Protein AF-A0A5J4KZ68-F1 (afdb_monomer_lite)

Organism: NCBI:txid2607529

Foldseek 3Di:
DDPLLVCVLVVPDPPDDDDDDDDPQCVQAPDKDKDFPDKDDDDPVPDDPDDDFKIKTKMKIWDHAPDFQVVVVVVVVVVCCVPPPPPWDKDKDDWDDDHWDAFDCPDPVNVVVQVVCCVVQVDGADEGEHSAADPVVVVCCVVPVPDHDADFDFDFDRPDDDPDDPDDDDDDDDDDDDDDPDGDGHHYRYGHIDITIMMMMTGDDDDD

Secondary structure (DSSP, 8-state):
--HHHHHHHTTPPTTPPPPSSS-HHIIIIIS-EEEEEEEE---STT--SS--SEEEEEEEEEE-TTS-HHHHHHHHHHHHHHH-GGGPEEEEEEEE----B---SSSHHHHHHHHHHHHHHSSPPP----SS--HHHHHHHHH-TTPPP-----PPPPPP--PPPS--PPPPP-PPPPPPS-PPP------B-EEEEEEEEEE-----

Structure (mmCIF, N/CA/C/O backbone):
data_AF-A0A5J4KZ68-F1
#
_entry.id   AF-A0A5J4KZ68-F1
#
loop_
_atom_site.group_PDB
_atom_site.id
_atom_site.type_symbol
_atom_site.label_atom_id
_atom_site.label_alt_id
_atom_site.label_comp_id
_atom_site.label_asym_id
_atom_site.label_entity_id
_atom_site.label_seq_id
_atom_site.pdbx_PDB_ins_code
_atom_site.Cartn_x
_atom_site.Cartn_y
_atom_site.Cartn_z
_atom_site.occupancy
_atom_site.B_iso_or_equiv
_atom_site.auth_seq_id
_atom_site.auth_comp_id
_atom_site.auth_asym_id
_atom_site.auth_atom_id
_atom_site.pdbx_PDB_model_num
ATOM 1 N N . MET A 1 1 ? 18.186 -5.048 0.041 1.00 72.19 1 MET A N 1
ATOM 2 C CA . MET A 1 1 ? 18.433 -4.085 1.136 1.00 72.19 1 MET A CA 1
ATOM 3 C C . MET A 1 1 ? 18.534 -4.876 2.428 1.00 72.19 1 MET A C 1
ATOM 5 O O . MET A 1 1 ? 17.576 -5.589 2.709 1.00 72.19 1 MET A O 1
ATOM 9 N N . PRO A 1 2 ? 19.667 -4.815 3.143 1.00 86.25 2 PRO A N 1
ATOM 10 C CA . PRO A 1 2 ? 19.806 -5.429 4.463 1.00 86.25 2 PRO A CA 1
ATOM 11 C C . PRO A 1 2 ? 18.837 -4.825 5.491 1.00 86.25 2 PRO A C 1
ATOM 13 O O . PRO A 1 2 ? 18.427 -3.667 5.347 1.00 86.25 2 PRO A O 1
ATOM 16 N N . GLU A 1 3 ? 18.451 -5.597 6.506 1.00 86.94 3 GLU A N 1
ATOM 17 C CA . GLU A 1 3 ? 17.453 -5.170 7.495 1.00 86.94 3 GLU A CA 1
ATOM 18 C C . GLU A 1 3 ? 17.962 -4.015 8.363 1.00 86.94 3 GLU A C 1
ATOM 20 O O . GLU A 1 3 ? 17.217 -3.078 8.637 1.00 86.94 3 GLU A O 1
ATOM 25 N N . GLU A 1 4 ? 19.234 -4.026 8.749 1.00 88.00 4 GLU A N 1
ATOM 26 C CA . GLU A 1 4 ? 19.852 -2.989 9.573 1.00 88.00 4 GLU A CA 1
ATOM 27 C C . GLU A 1 4 ? 19.821 -1.618 8.888 1.00 88.00 4 GLU A C 1
ATOM 29 O O . GLU A 1 4 ? 19.488 -0.606 9.509 1.00 88.00 4 GLU A O 1
ATOM 34 N N . VAL A 1 5 ? 20.062 -1.597 7.574 1.00 86.31 5 VAL A N 1
ATOM 35 C CA . VAL A 1 5 ? 19.965 -0.383 6.757 1.00 86.31 5 VAL A CA 1
ATOM 36 C C . VAL A 1 5 ? 18.517 0.086 6.685 1.00 86.31 5 VAL A C 1
ATOM 38 O O . VAL A 1 5 ? 18.248 1.279 6.820 1.00 86.31 5 VAL A O 1
ATOM 41 N N . PHE A 1 6 ? 17.571 -0.839 6.503 1.00 88.75 6 PHE A N 1
ATOM 42 C CA . PHE A 1 6 ? 16.152 -0.501 6.475 1.00 88.75 6 PHE A CA 1
ATOM 43 C C . PHE A 1 6 ? 15.679 0.087 7.806 1.00 88.75 6 PHE A C 1
ATOM 45 O O . PHE A 1 6 ? 15.053 1.142 7.807 1.00 88.75 6 PHE A O 1
ATOM 52 N N . ARG A 1 7 ? 16.022 -0.550 8.930 1.00 91.06 7 ARG A N 1
ATOM 53 C CA . ARG A 1 7 ? 15.682 -0.083 10.280 1.00 91.06 7 ARG A CA 1
ATOM 54 C C . ARG A 1 7 ? 16.187 1.332 10.526 1.00 91.06 7 ARG A C 1
ATOM 56 O O . ARG A 1 7 ? 15.439 2.157 11.039 1.00 91.06 7 ARG A O 1
ATOM 63 N N . TYR A 1 8 ? 17.418 1.621 10.113 1.00 88.81 8 TYR A N 1
ATOM 64 C CA . TYR A 1 8 ? 17.992 2.958 10.219 1.00 88.81 8 TYR A CA 1
ATOM 65 C C . TYR A 1 8 ? 17.238 3.990 9.370 1.00 88.81 8 TYR A C 1
ATOM 67 O O . TYR A 1 8 ? 16.832 5.028 9.885 1.00 88.81 8 TYR A O 1
ATOM 75 N N . VAL A 1 9 ? 17.006 3.695 8.088 1.00 84.81 9 VAL A N 1
ATOM 76 C CA . VAL A 1 9 ? 16.340 4.625 7.158 1.00 84.81 9 VAL A CA 1
ATOM 77 C C . VAL A 1 9 ? 14.871 4.852 7.527 1.00 84.81 9 VAL A C 1
ATOM 79 O O . VAL A 1 9 ? 14.373 5.965 7.387 1.00 84.81 9 VAL A O 1
ATOM 82 N N . ALA A 1 10 ? 14.181 3.820 8.012 1.00 87.19 10 ALA A N 1
ATOM 83 C CA . ALA A 1 10 ? 12.782 3.892 8.422 1.00 87.19 10 ALA A CA 1
ATOM 84 C C . ALA A 1 10 ? 12.592 4.425 9.856 1.00 87.19 10 ALA A C 1
ATOM 86 O O . ALA A 1 10 ? 11.455 4.598 10.287 1.00 87.19 10 ALA A O 1
ATOM 87 N N . GLY A 1 11 ? 13.676 4.676 10.600 1.00 91.25 11 GLY A N 1
ATOM 88 C CA . GLY A 1 11 ? 13.608 5.168 11.978 1.00 91.25 11 GLY A CA 1
ATOM 89 C C . GLY A 1 11 ? 13.001 4.164 12.964 1.00 91.25 11 GLY A C 1
ATOM 90 O O . GLY A 1 11 ? 12.327 4.559 13.912 1.00 91.25 11 GLY A O 1
ATOM 91 N N . VAL A 1 12 ? 13.216 2.864 12.744 1.00 92.06 12 VAL A N 1
ATOM 92 C CA . VAL A 1 12 ? 12.690 1.804 13.615 1.00 92.06 12 VAL A CA 1
ATOM 93 C C . VAL A 1 12 ? 13.418 1.841 14.954 1.00 92.06 12 VAL A C 1
ATOM 95 O O . VAL A 1 12 ? 14.649 1.791 15.006 1.00 92.06 12 VAL A O 1
ATOM 98 N N . LEU A 1 13 ? 12.653 1.911 16.041 1.00 92.38 13 LEU A N 1
ATOM 99 C CA . LEU A 1 13 ? 13.208 2.004 17.387 1.00 92.38 13 LEU A CA 1
ATOM 100 C C . LEU A 1 13 ? 13.953 0.715 17.794 1.00 92.38 13 LEU A C 1
ATOM 102 O O . LEU A 1 13 ? 13.574 -0.385 17.370 1.00 92.38 13 LEU A O 1
ATOM 106 N N . PRO A 1 14 ? 14.994 0.817 18.642 1.00 90.19 14 PRO A N 1
ATOM 107 C CA . PRO A 1 14 ? 15.654 -0.352 19.217 1.00 90.19 14 PRO A CA 1
ATOM 108 C C . PRO A 1 14 ? 14.659 -1.247 19.966 1.00 90.19 14 PRO A C 1
ATOM 110 O O . PRO A 1 14 ? 13.841 -0.753 20.737 1.00 90.19 14 PRO A O 1
ATOM 113 N N . GLY A 1 15 ? 14.735 -2.561 19.742 1.00 91.25 15 GLY A N 1
ATOM 114 C CA . GLY A 1 15 ? 13.851 -3.543 20.382 1.00 91.25 15 GLY A CA 1
ATOM 115 C C . GLY A 1 15 ? 12.447 -3.657 19.778 1.00 91.25 15 GLY A C 1
ATOM 116 O O . GLY A 1 15 ? 11.680 -4.497 20.229 1.00 91.25 15 GLY A O 1
ATOM 117 N N . VAL A 1 16 ? 12.105 -2.856 18.760 1.00 93.88 16 VAL A N 1
ATOM 118 C CA . VAL A 1 16 ? 10.839 -3.002 18.025 1.00 93.88 16 VAL A CA 1
ATOM 119 C C . VAL A 1 16 ? 11.017 -3.983 16.876 1.00 93.88 16 VAL A C 1
ATOM 121 O O . VAL A 1 16 ? 11.927 -3.823 16.054 1.00 93.88 16 VAL A O 1
ATOM 124 N N . ASP A 1 17 ? 10.137 -4.976 16.803 1.00 92.00 17 ASP A N 1
ATOM 125 C CA . ASP A 1 17 ? 10.113 -5.971 15.736 1.00 92.00 17 ASP A CA 1
ATOM 126 C C . ASP A 1 17 ? 9.480 -5.432 14.452 1.00 92.00 17 ASP A C 1
ATOM 128 O O . ASP A 1 17 ? 8.581 -4.588 14.463 1.00 92.00 17 ASP A O 1
ATOM 132 N N . LEU A 1 18 ? 9.956 -5.938 13.313 1.00 90.88 18 LEU A N 1
ATOM 133 C CA . LEU A 1 18 ? 9.355 -5.640 12.019 1.00 90.88 18 LEU A CA 1
ATOM 134 C C . LEU A 1 18 ? 8.177 -6.572 11.759 1.00 90.88 18 LEU A C 1
ATOM 136 O O . LEU A 1 18 ? 8.301 -7.791 11.857 1.00 90.88 18 LEU A O 1
ATOM 140 N N . VAL A 1 19 ? 7.063 -5.998 11.319 1.00 88.94 19 VAL A N 1
ATOM 141 C CA . VAL A 1 19 ? 5.874 -6.760 10.928 1.00 88.94 19 VAL A CA 1
ATOM 142 C C . VAL A 1 19 ? 6.093 -7.445 9.569 1.00 88.94 19 VAL A C 1
ATOM 144 O O . VAL A 1 19 ? 6.830 -6.957 8.704 1.00 88.94 19 VAL A O 1
ATOM 147 N N . GLY A 1 20 ? 5.440 -8.592 9.376 1.00 86.50 20 GLY A N 1
ATOM 148 C CA . GLY A 1 20 ? 5.410 -9.337 8.117 1.00 86.50 20 GLY A CA 1
ATOM 149 C C . GLY A 1 20 ? 6.462 -10.441 8.010 1.00 86.50 20 GLY A C 1
ATOM 150 O O . GLY A 1 20 ? 7.305 -10.630 8.882 1.00 86.50 20 GLY A O 1
ATOM 151 N N . THR A 1 21 ? 6.405 -11.183 6.908 1.00 87.06 21 THR A N 1
ATOM 152 C CA . THR A 1 21 ? 7.250 -12.355 6.642 1.00 87.06 21 THR A CA 1
ATOM 153 C C . THR A 1 21 ? 8.027 -12.197 5.334 1.00 87.06 21 THR A C 1
ATOM 155 O O . THR A 1 21 ? 7.719 -11.343 4.499 1.00 87.06 21 THR A O 1
ATOM 158 N N . GLY A 1 22 ? 9.083 -12.996 5.162 1.00 88.06 22 GLY A N 1
ATOM 159 C CA . GLY A 1 22 ? 9.956 -12.938 3.987 1.00 88.06 22 GLY A CA 1
ATOM 160 C C . GLY A 1 22 ? 10.956 -11.778 4.018 1.00 88.06 22 GLY A C 1
ATOM 161 O O . GLY A 1 22 ? 11.165 -11.137 5.055 1.00 88.06 22 GLY A O 1
ATOM 162 N N . SER A 1 23 ? 11.591 -11.520 2.873 1.00 89.25 23 SER A N 1
ATOM 163 C CA . SER A 1 23 ? 12.607 -10.470 2.731 1.00 89.25 23 SER A CA 1
ATOM 164 C C . SER A 1 23 ? 12.000 -9.066 2.823 1.00 89.25 23 SER A C 1
AT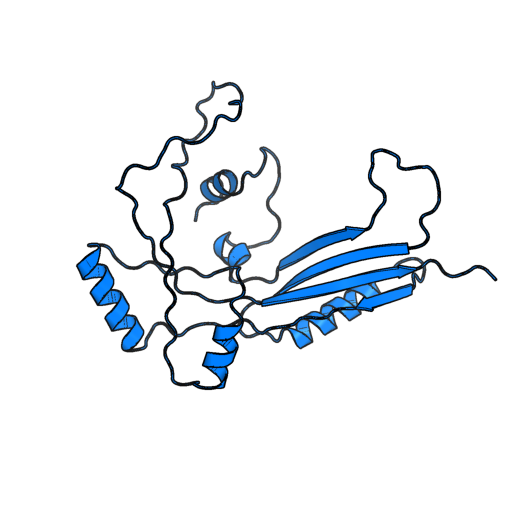OM 166 O O . SER A 1 23 ? 10.836 -8.855 2.482 1.00 89.25 23 SER A O 1
ATOM 168 N N . ILE A 1 24 ? 12.801 -8.072 3.223 1.00 88.31 24 ILE A N 1
ATOM 169 C CA . ILE A 1 24 ? 12.354 -6.670 3.290 1.00 88.31 24 ILE A CA 1
ATOM 170 C C . ILE A 1 24 ? 11.826 -6.181 1.934 1.00 88.31 24 ILE A C 1
ATOM 172 O O . ILE A 1 24 ? 10.787 -5.532 1.879 1.00 88.31 24 ILE A O 1
ATOM 176 N N . ALA A 1 25 ? 12.483 -6.549 0.830 1.00 83.19 25 ALA A N 1
ATOM 177 C CA . ALA A 1 25 ? 12.004 -6.227 -0.514 1.00 83.19 25 ALA A CA 1
ATOM 178 C C . ALA A 1 25 ? 10.608 -6.817 -0.787 1.00 83.19 25 ALA A C 1
ATOM 180 O O . ALA A 1 25 ? 9.733 -6.110 -1.281 1.00 83.19 25 ALA A O 1
ATOM 181 N N . SER A 1 26 ? 10.370 -8.074 -0.392 1.00 83.94 26 SER A N 1
ATOM 182 C CA . SER A 1 26 ? 9.060 -8.717 -0.547 1.00 83.94 26 SER A CA 1
ATOM 183 C C . SER A 1 26 ? 7.979 -7.996 0.256 1.00 83.94 26 SER A C 1
ATOM 185 O O . SER A 1 26 ? 6.894 -7.741 -0.259 1.00 83.94 26 SER A O 1
ATOM 187 N N . ARG A 1 27 ? 8.274 -7.612 1.503 1.00 86.44 27 ARG A N 1
ATOM 188 C CA . ARG A 1 27 ? 7.322 -6.890 2.364 1.00 86.44 27 ARG A CA 1
ATOM 189 C C . ARG A 1 27 ? 6.978 -5.508 1.811 1.00 86.44 27 ARG A C 1
ATOM 191 O O . ARG A 1 27 ? 5.828 -5.091 1.884 1.00 86.44 27 ARG A O 1
ATOM 198 N N . LEU A 1 28 ? 7.962 -4.814 1.241 1.00 83.31 28 LEU A N 1
ATOM 199 C CA . LEU A 1 28 ? 7.770 -3.475 0.691 1.00 83.31 28 LEU A CA 1
ATOM 200 C C . LEU A 1 28 ? 7.039 -3.495 -0.662 1.00 83.31 28 LEU A C 1
ATOM 202 O O . LEU A 1 28 ? 6.174 -2.645 -0.889 1.00 83.31 28 LEU A O 1
ATOM 206 N N . TRP A 1 29 ? 7.361 -4.446 -1.550 1.00 79.31 29 TRP A N 1
ATOM 207 C CA . TRP A 1 29 ? 6.969 -4.371 -2.967 1.00 79.31 29 TRP A CA 1
ATOM 208 C C . TRP A 1 29 ? 6.258 -5.601 -3.539 1.00 79.31 29 TRP A C 1
ATOM 210 O O . TRP A 1 29 ? 5.650 -5.479 -4.603 1.00 79.31 29 TRP A O 1
ATOM 220 N N . SER A 1 30 ? 6.228 -6.750 -2.852 1.00 79.69 30 SER A N 1
ATOM 221 C CA . SER A 1 30 ? 5.662 -7.995 -3.424 1.00 79.69 30 SER A CA 1
ATOM 222 C C . SER A 1 30 ? 4.553 -8.679 -2.605 1.00 79.69 30 SER A C 1
ATOM 224 O O . SER A 1 30 ? 3.778 -9.423 -3.185 1.00 79.69 30 SER A O 1
ATOM 226 N N . ASN A 1 31 ? 4.357 -8.344 -1.323 1.00 87.19 31 ASN A N 1
ATOM 227 C CA . ASN A 1 31 ? 3.299 -8.923 -0.471 1.00 87.19 31 ASN A CA 1
ATOM 228 C C . ASN A 1 31 ? 2.105 -7.985 -0.245 1.00 87.19 31 ASN A C 1
ATOM 230 O O . ASN A 1 31 ? 2.236 -6.775 -0.410 1.00 87.19 31 ASN A O 1
ATOM 234 N N . TYR A 1 32 ? 0.959 -8.515 0.181 1.00 88.56 32 TYR A N 1
ATOM 235 C CA . TYR A 1 32 ? -0.134 -7.693 0.713 1.00 88.56 32 TYR A CA 1
ATOM 236 C C . TYR A 1 32 ? 0.311 -6.926 1.967 1.00 88.56 32 TYR A C 1
ATOM 238 O O . TYR A 1 32 ? 1.097 -7.439 2.765 1.00 88.56 32 TYR A O 1
ATOM 246 N N . ALA A 1 33 ? -0.200 -5.708 2.153 1.00 88.94 33 ALA A N 1
ATOM 247 C CA . ALA A 1 33 ? 0.035 -4.920 3.364 1.00 88.94 33 ALA A CA 1
ATOM 248 C C . ALA A 1 33 ? -1.211 -4.109 3.723 1.00 88.94 33 ALA A C 1
ATOM 250 O O . ALA A 1 33 ? -1.755 -3.420 2.864 1.00 88.94 33 ALA A O 1
ATOM 251 N N . ILE A 1 34 ? -1.644 -4.173 4.979 1.00 90.69 34 ILE A N 1
ATOM 252 C CA . ILE A 1 34 ? -2.832 -3.477 5.479 1.00 90.69 34 ILE A CA 1
ATOM 253 C C . ILE A 1 34 ? -2.438 -2.520 6.600 1.00 90.69 34 ILE A C 1
ATOM 255 O O . ILE A 1 34 ? -1.749 -2.918 7.534 1.00 90.69 34 ILE A O 1
ATOM 259 N N . ASN A 1 35 ? -2.883 -1.269 6.505 1.00 90.75 35 ASN A N 1
ATOM 260 C CA . ASN A 1 35 ? -2.584 -0.216 7.471 1.00 90.75 35 ASN A CA 1
ATOM 261 C C . ASN A 1 35 ? -3.855 0.552 7.836 1.00 90.75 35 ASN A C 1
ATOM 263 O O . ASN A 1 35 ? -4.683 0.824 6.972 1.00 90.75 35 ASN A O 1
ATOM 267 N N . VAL A 1 36 ? -3.963 1.001 9.085 1.00 92.75 36 VAL A N 1
ATOM 268 C CA . VAL A 1 36 ? -4.935 2.031 9.474 1.00 92.75 36 VAL A CA 1
ATOM 269 C C . VAL A 1 36 ? -4.273 3.394 9.274 1.00 92.75 36 VAL A C 1
ATOM 271 O O . VAL A 1 36 ? -3.281 3.706 9.925 1.00 92.75 36 VAL A O 1
ATOM 274 N N . THR A 1 37 ? -4.780 4.186 8.332 1.00 91.00 37 THR A N 1
ATOM 275 C CA . THR A 1 37 ? -4.241 5.511 7.968 1.00 91.00 37 THR A CA 1
ATOM 276 C C . THR A 1 37 ? -4.992 6.667 8.618 1.00 91.00 37 THR A C 1
ATOM 278 O O . THR A 1 37 ? -4.512 7.794 8.597 1.00 91.00 37 THR A O 1
ATOM 281 N N . GLY A 1 38 ? -6.167 6.397 9.180 1.00 91.38 38 GLY A N 1
ATOM 282 C CA . GLY A 1 38 ? -6.944 7.354 9.958 1.00 91.38 38 GLY A CA 1
ATOM 283 C C . GLY A 1 38 ? -7.771 6.617 10.999 1.00 91.38 38 GLY A C 1
ATOM 284 O O . GLY A 1 38 ? -8.212 5.498 10.741 1.00 91.38 38 GLY A O 1
ATOM 285 N N . LEU A 1 39 ? -7.956 7.227 12.164 1.00 92.94 39 LEU A N 1
ATOM 286 C CA . LEU A 1 39 ? -8.770 6.697 13.249 1.00 92.94 39 LEU A CA 1
ATOM 287 C C . LEU A 1 39 ? -9.464 7.870 13.936 1.00 92.94 39 LEU A C 1
ATOM 289 O O . LEU A 1 39 ? -8.799 8.726 14.516 1.00 92.94 39 LEU A O 1
ATOM 293 N N . ASP A 1 40 ? -10.787 7.876 13.891 1.00 90.38 40 ASP A N 1
ATOM 294 C CA . ASP A 1 40 ? -11.607 8.783 14.673 1.00 90.38 40 ASP A CA 1
ATOM 295 C C . ASP A 1 40 ? -11.901 8.118 16.014 1.00 90.38 40 ASP A C 1
ATOM 297 O O . ASP A 1 40 ? -12.774 7.257 16.143 1.00 90.38 40 ASP A O 1
ATOM 301 N N . ALA A 1 41 ? -11.114 8.523 17.005 1.00 86.50 41 ALA A N 1
ATOM 302 C CA . ALA A 1 41 ? -11.275 8.193 18.409 1.00 86.50 41 ALA A CA 1
ATOM 303 C C . ALA A 1 41 ? -10.964 9.445 19.248 1.00 86.50 41 ALA A C 1
ATOM 305 O O . ALA A 1 41 ? -10.207 10.311 18.792 1.00 86.50 41 ALA A O 1
ATOM 306 N N . PRO A 1 42 ? -11.516 9.573 20.468 1.00 87.06 42 PRO A N 1
ATOM 307 C CA . PRO A 1 42 ? -11.186 10.689 21.343 1.00 87.06 42 PRO A CA 1
ATOM 308 C C . PRO A 1 42 ? -9.675 10.810 21.550 1.00 87.06 42 PRO A C 1
ATOM 310 O O . PRO A 1 42 ? -8.990 9.820 21.820 1.00 87.06 42 PRO A O 1
ATOM 313 N N . ALA A 1 43 ? -9.156 12.034 21.464 1.00 90.00 43 ALA A N 1
ATOM 314 C CA . ALA A 1 43 ? -7.775 12.303 21.834 1.00 90.00 43 ALA A CA 1
ATOM 315 C C . ALA A 1 43 ? -7.548 11.941 23.310 1.00 90.00 43 ALA A C 1
ATOM 317 O O . ALA A 1 43 ? -8.411 12.183 24.153 1.00 90.00 43 ALA A O 1
ATOM 318 N N . VAL A 1 44 ? -6.366 11.401 23.629 1.00 91.19 44 VAL A N 1
ATOM 319 C CA . VAL A 1 44 ? -6.005 11.022 25.009 1.00 91.19 44 VAL A CA 1
ATOM 320 C C . VAL A 1 44 ? -6.147 12.217 25.952 1.00 91.19 44 VAL A C 1
ATOM 322 O O . VAL A 1 44 ? -6.758 12.122 27.015 1.00 91.19 44 VAL A O 1
ATOM 325 N N . THR A 1 45 ? -5.628 13.371 25.538 1.00 92.44 45 THR A N 1
ATOM 326 C CA . THR A 1 45 ? -5.827 14.625 26.259 1.00 92.44 45 THR A CA 1
ATOM 327 C C . THR A 1 45 ? -7.286 15.051 26.141 1.00 92.44 45 THR A C 1
ATOM 329 O O . THR A 1 45 ? -7.751 15.391 25.057 1.00 92.44 45 THR A O 1
ATOM 332 N N . GLY A 1 46 ? -7.998 15.066 27.267 1.00 84.38 46 GLY A N 1
ATOM 333 C CA . GLY A 1 46 ? -9.414 15.438 27.312 1.00 84.38 46 GLY A CA 1
ATOM 334 C C . GLY A 1 46 ? -10.383 14.271 27.120 1.00 84.38 46 GLY A C 1
ATOM 335 O O . GLY A 1 46 ? -11.594 14.490 27.185 1.00 84.38 46 GLY A O 1
ATOM 336 N N . ALA A 1 47 ? -9.882 13.041 26.953 1.00 89.88 47 ALA A N 1
ATOM 337 C CA . ALA A 1 47 ? -10.715 11.849 27.029 1.00 89.88 47 ALA A CA 1
ATOM 338 C C . ALA A 1 47 ? -11.448 11.805 28.378 1.00 89.88 47 ALA A C 1
ATOM 340 O O . ALA A 1 47 ? -10.868 12.053 29.438 1.00 89.88 47 ALA A O 1
ATOM 341 N N . ARG A 1 48 ? -12.743 11.493 28.334 1.00 89.88 48 ARG A N 1
ATOM 342 C CA . ARG A 1 48 ? -13.574 11.302 29.526 1.00 89.88 48 ARG A CA 1
ATOM 343 C C . ARG A 1 48 ? -13.970 9.840 29.644 1.00 89.88 48 ARG A C 1
ATOM 345 O O . ARG A 1 48 ? -14.039 9.135 28.643 1.00 89.88 48 ARG A O 1
ATOM 352 N N . ASN A 1 49 ? -14.312 9.418 30.858 1.00 90.50 49 ASN A N 1
ATOM 353 C CA . ASN A 1 49 ? -14.835 8.080 31.141 1.00 90.50 49 ASN A CA 1
ATOM 354 C C . ASN A 1 49 ? -16.310 7.968 30.717 1.00 90.50 49 ASN A C 1
ATOM 356 O O . ASN A 1 49 ? -17.189 7.723 31.540 1.00 90.50 49 ASN A O 1
ATOM 360 N N . ILE A 1 50 ? -16.585 8.227 29.440 1.00 89.19 50 ILE A N 1
ATOM 361 C CA . ILE A 1 50 ? -17.903 8.110 28.820 1.00 89.19 50 ILE A CA 1
ATOM 362 C C . ILE A 1 50 ? -17.849 7.069 27.709 1.00 89.19 50 ILE A C 1
ATOM 364 O O . ILE A 1 50 ? -16.793 6.811 27.131 1.00 89.19 50 ILE A O 1
ATOM 368 N N . LEU A 1 51 ? -19.002 6.482 27.406 1.00 88.44 51 LEU A N 1
ATOM 369 C CA . LEU A 1 51 ? -19.129 5.586 26.269 1.00 88.44 51 LEU A CA 1
ATOM 370 C C . LEU A 1 51 ? -19.100 6.391 24.966 1.00 88.44 51 LEU A C 1
ATOM 372 O O . LEU A 1 51 ? -19.793 7.401 24.856 1.00 88.44 51 LEU A O 1
ATOM 376 N N . ILE A 1 52 ? -18.323 5.915 23.998 1.00 88.50 52 ILE A N 1
ATOM 377 C CA . ILE A 1 52 ? -18.299 6.447 22.635 1.00 88.50 52 ILE A CA 1
ATOM 378 C C . ILE A 1 52 ? -19.327 5.672 21.808 1.00 88.50 52 ILE A C 1
ATOM 380 O O . ILE A 1 52 ? -19.370 4.442 21.867 1.00 88.50 52 ILE A O 1
ATOM 384 N N . ASP A 1 53 ? -20.194 6.392 21.107 1.00 87.75 53 ASP A N 1
ATOM 385 C CA . ASP A 1 53 ? -21.329 5.859 20.350 1.00 87.75 53 ASP A CA 1
ATOM 386 C C . ASP A 1 53 ? -20.941 5.348 18.956 1.00 87.75 53 ASP A C 1
ATOM 388 O O . ASP A 1 53 ? -21.513 4.350 18.504 1.00 87.75 53 ASP A O 1
ATOM 392 N N . ALA A 1 54 ? -19.941 5.976 18.327 1.00 89.25 54 ALA A N 1
ATOM 393 C CA . ALA A 1 54 ? -19.363 5.540 17.061 1.00 89.25 54 ALA A CA 1
ATOM 394 C C . ALA A 1 54 ? -17.843 5.759 16.975 1.00 89.25 54 ALA A C 1
ATOM 396 O O . ALA A 1 54 ? -17.291 6.703 17.541 1.00 89.25 54 ALA A O 1
ATOM 397 N N . ALA A 1 55 ? -17.160 4.890 16.230 1.00 90.94 55 ALA A N 1
ATOM 398 C CA . ALA A 1 55 ? -15.748 5.047 15.886 1.00 90.94 55 ALA A CA 1
ATOM 399 C C . ALA A 1 55 ? -15.546 4.806 14.392 1.00 90.94 55 ALA A C 1
ATOM 401 O O . ALA A 1 55 ? -16.239 3.983 13.790 1.00 90.94 55 ALA A O 1
ATOM 402 N N . ARG A 1 56 ? -14.577 5.509 13.795 1.00 92.75 56 ARG A N 1
ATOM 403 C CA . ARG A 1 56 ? -14.254 5.349 12.372 1.00 92.75 56 ARG A CA 1
ATOM 404 C C . ARG A 1 56 ? -12.789 5.050 12.158 1.00 92.75 56 ARG A C 1
ATOM 406 O O . ARG A 1 56 ? -11.941 5.592 12.854 1.00 92.75 56 ARG A O 1
ATOM 413 N N . ALA A 1 57 ? -12.476 4.237 11.160 1.00 93.12 57 ALA A N 1
ATOM 414 C CA . ALA A 1 57 ? -11.105 4.004 10.731 1.00 93.12 57 ALA A CA 1
ATOM 415 C C . ALA A 1 57 ? -10.998 4.086 9.210 1.00 93.12 57 ALA A C 1
ATOM 417 O O . ALA A 1 57 ? -11.792 3.478 8.499 1.00 93.12 57 ALA A O 1
ATOM 418 N N . ARG A 1 58 ? -9.984 4.790 8.698 1.00 93.06 58 ARG A N 1
ATOM 419 C CA . ARG A 1 58 ? -9.593 4.711 7.288 1.00 93.06 58 ARG A CA 1
ATOM 420 C C . ARG A 1 58 ? -8.547 3.620 7.146 1.00 93.06 58 ARG A C 1
ATOM 422 O O . ARG A 1 58 ? -7.437 3.760 7.658 1.00 93.06 58 ARG A O 1
ATOM 429 N N . ILE A 1 59 ? -8.901 2.546 6.455 1.00 91.69 59 ILE A N 1
ATOM 430 C CA . ILE A 1 59 ? -8.023 1.401 6.216 1.00 91.69 59 ILE A CA 1
ATOM 431 C C . ILE A 1 59 ? -7.453 1.511 4.810 1.00 91.69 59 ILE A C 1
ATOM 433 O O . ILE A 1 59 ? -8.202 1.721 3.867 1.00 91.69 59 ILE A O 1
ATOM 437 N N . SER A 1 60 ? -6.137 1.360 4.690 1.00 90.69 60 SER A N 1
ATOM 438 C CA . SER A 1 60 ? -5.389 1.269 3.443 1.00 90.69 60 SER A CA 1
ATOM 439 C C . SER A 1 60 ? -4.915 -0.168 3.221 1.00 90.69 60 SER A C 1
ATOM 441 O O . SER A 1 60 ? -4.028 -0.622 3.948 1.00 90.69 60 SER A O 1
ATOM 443 N N . LEU A 1 61 ? -5.397 -0.856 2.185 1.00 90.12 61 LEU A N 1
ATOM 444 C CA . LEU A 1 61 ? -4.867 -2.158 1.756 1.00 90.12 61 LEU A CA 1
ATOM 445 C C . LEU A 1 61 ? -4.051 -2.014 0.466 1.00 90.12 61 LEU A C 1
ATOM 447 O O . LEU A 1 61 ? -4.520 -1.469 -0.529 1.00 90.12 61 LEU A O 1
ATOM 451 N N . ARG A 1 62 ? -2.821 -2.531 0.482 1.00 87.12 62 ARG A N 1
ATOM 452 C CA . ARG A 1 62 ? -1.958 -2.664 -0.692 1.00 87.12 62 ARG A CA 1
ATOM 453 C C . ARG A 1 62 ? -2.086 -4.056 -1.280 1.00 87.12 62 ARG A C 1
ATOM 455 O O . ARG A 1 62 ? -1.867 -5.046 -0.578 1.00 87.12 62 ARG A O 1
ATOM 462 N N . VAL A 1 63 ? -2.357 -4.100 -2.578 1.00 87.12 63 VAL A N 1
ATOM 463 C CA . VAL A 1 63 ? -2.525 -5.333 -3.352 1.00 87.12 63 VAL A CA 1
ATOM 464 C C . VAL A 1 63 ? -1.332 -5.502 -4.303 1.00 87.12 63 VAL A C 1
ATOM 466 O O . VAL A 1 63 ? -0.963 -4.541 -4.989 1.00 87.12 63 VAL A O 1
ATOM 469 N N . PRO A 1 64 ? -0.661 -6.670 -4.308 1.00 85.00 64 PRO A N 1
ATOM 470 C CA . PRO A 1 64 ? 0.429 -6.940 -5.237 1.00 85.00 64 PRO A CA 1
ATOM 471 C C . PRO A 1 64 ? -0.070 -7.047 -6.691 1.00 85.00 64 PRO A C 1
ATOM 473 O O . PRO A 1 64 ? -1.224 -7.415 -6.910 1.00 85.00 64 PRO A O 1
ATOM 476 N N . PRO A 1 65 ? 0.785 -6.754 -7.692 1.00 83.75 65 PRO A N 1
ATOM 477 C CA . PRO A 1 65 ? 0.431 -6.930 -9.100 1.00 83.75 65 PRO A CA 1
ATOM 478 C C . PRO A 1 65 ? -0.043 -8.354 -9.416 1.00 83.75 65 PRO A C 1
ATOM 480 O O . PRO A 1 65 ? 0.453 -9.317 -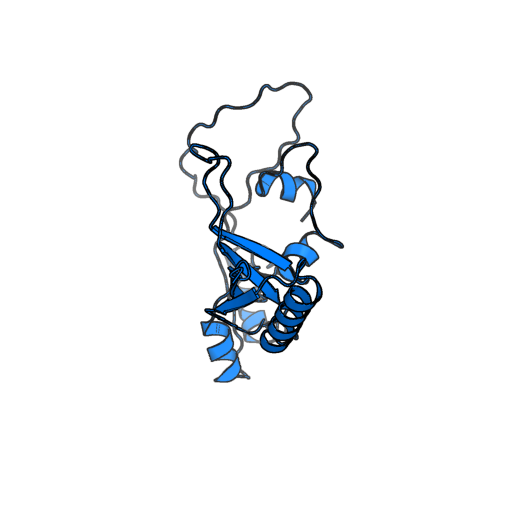8.835 1.00 83.75 65 PRO A O 1
ATOM 483 N N . GLY A 1 66 ? -0.982 -8.476 -10.355 1.00 85.06 66 GLY A N 1
ATOM 484 C CA . GLY A 1 66 ? -1.568 -9.762 -10.755 1.00 85.06 66 GLY A CA 1
ATOM 485 C C . GLY A 1 66 ? -2.743 -10.234 -9.891 1.00 85.06 66 GLY A C 1
ATOM 486 O O . GLY A 1 66 ? -3.343 -11.259 -10.202 1.00 85.06 66 GLY A O 1
ATOM 487 N N . HIS A 1 67 ? -3.108 -9.486 -8.847 1.00 86.56 67 HIS A N 1
ATOM 488 C CA . HIS A 1 67 ? -4.289 -9.746 -8.026 1.00 86.56 67 HIS A CA 1
ATOM 489 C C . HIS A 1 67 ? -5.295 -8.606 -8.150 1.00 86.56 67 HIS A C 1
ATOM 491 O O . HIS A 1 67 ? -4.889 -7.447 -8.124 1.00 86.56 67 HIS A O 1
ATOM 497 N N . SER A 1 68 ? -6.592 -8.932 -8.213 1.00 88.50 68 SER A N 1
ATOM 498 C CA . SER A 1 68 ? -7.634 -7.906 -8.278 1.00 88.50 68 SER A CA 1
ATOM 499 C C . SER A 1 68 ? -7.789 -7.169 -6.949 1.00 88.50 68 SER A C 1
ATOM 501 O O . SER A 1 68 ? -8.007 -7.776 -5.894 1.00 88.50 68 SER A O 1
ATOM 503 N N . ALA A 1 69 ? -7.753 -5.841 -7.010 1.00 88.06 69 ALA A N 1
ATOM 504 C CA . ALA A 1 69 ? -8.044 -4.986 -5.870 1.00 88.06 69 ALA A CA 1
ATOM 505 C C . ALA A 1 69 ? -9.508 -5.058 -5.429 1.00 88.06 69 ALA A C 1
ATOM 507 O O . ALA A 1 69 ? -9.792 -4.969 -4.233 1.00 88.06 69 ALA A O 1
ATOM 508 N N . LYS A 1 70 ? -10.431 -5.285 -6.369 1.00 89.44 70 LYS A N 1
ATOM 509 C CA . LYS A 1 70 ? -11.853 -5.481 -6.066 1.00 89.44 70 LYS A CA 1
ATOM 510 C C . LYS A 1 70 ? -12.086 -6.752 -5.250 1.00 89.44 70 LYS A C 1
ATOM 512 O O . LYS A 1 70 ? -12.809 -6.718 -4.255 1.00 89.44 70 LYS A O 1
ATOM 517 N N . ASP A 1 71 ? -11.443 -7.854 -5.629 1.00 92.31 71 ASP A N 1
ATOM 518 C CA . ASP A 1 71 ? -11.553 -9.112 -4.884 1.00 92.31 71 ASP A CA 1
ATOM 519 C C . ASP A 1 71 ? -10.916 -8.989 -3.498 1.00 92.31 71 ASP A C 1
ATOM 521 O O . ASP A 1 71 ? -11.482 -9.445 -2.504 1.00 92.31 71 ASP A O 1
ATOM 525 N N . ALA A 1 72 ? -9.769 -8.309 -3.408 1.00 92.38 72 ALA A N 1
ATOM 526 C CA . ALA A 1 72 ? -9.105 -8.045 -2.136 1.00 92.38 72 ALA A CA 1
ATOM 527 C C . ALA A 1 72 ? -9.978 -7.207 -1.182 1.00 92.38 72 ALA A C 1
ATOM 529 O O . ALA A 1 72 ? -10.063 -7.527 0.004 1.00 92.38 72 ALA A O 1
ATOM 530 N N . LEU A 1 73 ? -10.666 -6.179 -1.695 1.00 91.88 73 LEU A N 1
ATOM 531 C CA . LEU A 1 73 ? -11.653 -5.403 -0.940 1.00 91.88 73 LEU A CA 1
ATOM 532 C C . LEU A 1 73 ? -12.796 -6.288 -0.441 1.00 91.88 73 LEU A C 1
ATOM 534 O O . LEU A 1 73 ? -13.116 -6.250 0.742 1.00 91.88 73 LEU A O 1
ATOM 538 N N . ALA A 1 74 ? -13.382 -7.114 -1.310 1.00 93.00 74 ALA A N 1
ATOM 539 C CA . ALA A 1 74 ? -14.485 -7.991 -0.927 1.00 93.00 74 ALA A CA 1
ATOM 540 C C . ALA A 1 74 ? -14.079 -8.993 0.169 1.00 93.00 74 ALA A C 1
ATOM 542 O O . ALA A 1 74 ? -14.846 -9.248 1.100 1.00 93.00 74 ALA A O 1
ATOM 543 N N . ILE A 1 75 ? -12.860 -9.540 0.085 1.00 95.50 75 ILE A N 1
ATOM 544 C CA . ILE A 1 75 ? -12.288 -10.413 1.118 1.00 95.50 75 ILE A CA 1
ATOM 545 C C . ILE A 1 75 ? -12.110 -9.648 2.432 1.00 95.50 75 ILE A C 1
ATOM 547 O O . ILE A 1 75 ? -12.490 -10.161 3.484 1.00 95.50 75 ILE A O 1
ATOM 551 N N . LEU A 1 76 ? -11.568 -8.427 2.381 1.00 93.94 76 LEU A N 1
ATOM 552 C CA . LEU A 1 76 ? -11.369 -7.593 3.563 1.00 93.94 76 LEU A CA 1
ATOM 553 C C . LEU A 1 76 ? -12.698 -7.246 4.243 1.00 93.94 76 LEU A C 1
ATOM 555 O O . LEU A 1 76 ? -12.826 -7.437 5.449 1.00 93.94 76 LEU A O 1
ATOM 559 N N . THR A 1 77 ? -13.690 -6.783 3.482 1.00 92.81 77 THR A N 1
ATOM 560 C CA . THR A 1 77 ? -15.025 -6.445 3.993 1.00 92.81 77 THR A CA 1
ATOM 561 C C . THR A 1 77 ? -15.661 -7.642 4.689 1.00 92.81 77 THR A C 1
ATOM 563 O O . THR A 1 77 ? -16.017 -7.546 5.862 1.00 92.81 77 THR A O 1
ATOM 566 N N . ARG A 1 78 ? -15.691 -8.806 4.025 1.00 95.06 78 ARG A N 1
ATOM 567 C CA . ARG A 1 78 ? -16.235 -10.037 4.614 1.00 95.06 78 ARG A CA 1
ATOM 568 C C . ARG A 1 78 ? -15.489 -10.445 5.880 1.00 95.06 78 ARG A C 1
ATOM 570 O O . ARG A 1 78 ? -16.101 -10.910 6.837 1.00 95.06 78 ARG A O 1
ATOM 577 N N . HIS A 1 79 ? -14.164 -10.304 5.885 1.00 95.25 79 HIS A N 1
ATOM 578 C CA . HIS A 1 79 ? -13.367 -10.618 7.062 1.00 95.25 79 HIS A CA 1
ATOM 579 C C . HIS A 1 79 ? -13.752 -9.718 8.240 1.00 95.25 79 HIS A C 1
ATOM 581 O O . HIS A 1 79 ? -14.035 -10.243 9.315 1.00 95.25 79 HIS A O 1
ATOM 587 N N . LEU A 1 80 ? -13.832 -8.401 8.025 1.00 93.75 80 LEU A N 1
ATOM 588 C CA . LEU A 1 80 ? -14.212 -7.429 9.053 1.00 93.75 80 LEU A CA 1
ATOM 589 C C . LEU A 1 80 ? -15.617 -7.693 9.604 1.00 93.75 80 LEU A C 1
ATOM 591 O O . LEU A 1 80 ? -15.800 -7.676 10.817 1.00 93.75 80 LEU A O 1
ATOM 595 N N . GLU A 1 81 ? -16.575 -8.022 8.739 1.00 93.50 81 GLU A N 1
ATOM 596 C CA . GLU A 1 81 ? -17.924 -8.436 9.144 1.00 93.50 81 GLU A CA 1
ATOM 597 C C . GLU A 1 81 ? -17.913 -9.721 9.979 1.00 93.50 81 GLU A C 1
ATOM 599 O O . GLU A 1 81 ? -18.602 -9.807 10.991 1.00 93.50 81 GLU A O 1
ATOM 604 N N . SER A 1 82 ? -17.099 -10.711 9.598 1.00 94.75 82 SER A N 1
ATOM 605 C CA . SER A 1 82 ? -17.044 -12.007 10.287 1.00 94.75 82 SER A CA 1
ATOM 606 C C . SER A 1 82 ? -16.419 -11.949 11.682 1.00 94.75 82 SER A C 1
ATOM 608 O O . SER A 1 82 ? -16.724 -12.791 12.525 1.00 94.75 82 SER A O 1
ATOM 610 N N . VAL A 1 83 ? -15.532 -10.980 11.924 1.00 94.88 83 VAL A N 1
ATOM 611 C CA . VAL A 1 83 ? -14.799 -10.843 13.195 1.00 94.88 83 VAL A CA 1
ATOM 612 C C . VAL A 1 83 ? -15.378 -9.746 14.086 1.00 94.88 83 VAL A C 1
ATOM 614 O O . VAL A 1 83 ? -14.873 -9.533 15.187 1.00 94.88 83 VAL A O 1
ATOM 617 N N . ALA A 1 84 ? -16.418 -9.046 13.621 1.00 92.06 84 ALA A N 1
ATOM 618 C CA . ALA A 1 84 ? -17.073 -7.968 14.344 1.00 92.06 84 ALA A CA 1
ATOM 619 C C . ALA A 1 84 ? -17.674 -8.489 15.665 1.00 92.06 84 ALA A C 1
ATOM 621 O O . ALA A 1 84 ? -18.610 -9.296 15.647 1.00 92.06 84 ALA A O 1
ATOM 622 N N . PRO A 1 85 ? -17.166 -8.055 16.832 1.00 89.81 85 PRO A N 1
ATOM 623 C CA . PRO A 1 85 ? -17.680 -8.528 18.109 1.00 89.81 85 PRO A CA 1
ATOM 624 C C . PRO A 1 85 ? -19.029 -7.872 18.438 1.00 89.81 85 PRO A C 1
ATOM 626 O O . PRO A 1 85 ? -19.383 -6.830 17.892 1.00 89.81 85 PRO A O 1
ATOM 629 N N . TRP A 1 86 ? -19.780 -8.463 19.373 1.00 89.56 86 TRP A N 1
ATOM 630 C CA . TRP A 1 86 ? -20.978 -7.867 19.999 1.00 89.56 86 TRP A CA 1
ATOM 631 C C . TRP A 1 86 ? -22.075 -7.377 19.040 1.00 89.56 86 TRP A C 1
ATOM 633 O O . TRP A 1 86 ? -22.878 -6.527 19.420 1.00 89.56 86 TRP A O 1
ATOM 643 N N . HIS A 1 87 ? -22.114 -7.902 17.812 1.00 87.38 87 HIS A N 1
ATOM 644 C CA . HIS A 1 87 ? -23.039 -7.461 16.764 1.00 87.38 87 HIS A CA 1
ATOM 645 C C . HIS A 1 87 ? -22.958 -5.952 16.476 1.00 87.38 87 HIS A C 1
ATOM 647 O O . HIS A 1 87 ? -23.977 -5.322 16.184 1.00 87.38 87 HIS A O 1
ATOM 653 N N . VAL A 1 88 ? -21.761 -5.357 16.577 1.00 91.12 88 VAL A N 1
ATOM 654 C CA . VAL A 1 88 ? -21.562 -3.962 16.163 1.00 91.12 88 VAL A CA 1
ATOM 655 C C . VAL A 1 88 ? -21.995 -3.783 14.712 1.00 91.12 88 VAL A C 1
ATOM 657 O O . VAL A 1 88 ? -21.728 -4.630 13.858 1.00 91.12 88 VAL A O 1
ATOM 660 N N . GLN A 1 89 ? -22.676 -2.676 14.430 1.00 91.00 89 GLN A N 1
ATOM 661 C CA . GLN A 1 89 ? -23.104 -2.377 13.069 1.00 91.00 89 GLN A CA 1
ATOM 662 C C . GLN A 1 89 ? -21.930 -1.774 12.315 1.00 91.00 89 GLN A C 1
ATOM 664 O O . GLN A 1 89 ? -21.429 -0.729 12.725 1.00 91.00 89 GLN A O 1
ATOM 669 N N . LEU A 1 90 ? -21.505 -2.430 11.238 1.00 92.81 90 LEU A N 1
ATOM 670 C CA . LEU A 1 90 ? -20.461 -1.934 10.352 1.00 92.81 90 LEU A CA 1
ATOM 671 C C . LEU A 1 90 ? -21.075 -1.239 9.143 1.00 92.81 90 LEU A C 1
ATOM 673 O O . LEU A 1 90 ? -21.979 -1.775 8.503 1.00 92.81 90 LEU A O 1
ATOM 677 N N . SER A 1 91 ? -20.535 -0.077 8.794 1.00 91.44 91 SER A N 1
ATOM 678 C CA . SER A 1 91 ? -20.731 0.535 7.486 1.00 91.44 91 SER A CA 1
ATOM 679 C C . SER A 1 91 ? -19.376 0.764 6.815 1.00 91.44 91 SER A C 1
ATOM 681 O O . SER A 1 91 ? -18.356 0.976 7.477 1.00 91.44 91 SER A O 1
ATOM 683 N N . PHE A 1 92 ? -19.367 0.678 5.486 1.00 91.31 92 PHE A N 1
ATOM 684 C CA . PHE A 1 92 ? -18.182 0.888 4.664 1.00 91.31 92 PHE A CA 1
ATOM 685 C C . PHE A 1 92 ? -18.474 2.000 3.658 1.00 91.31 92 PHE A C 1
ATOM 687 O O . PHE A 1 92 ? -19.432 1.899 2.893 1.00 91.31 92 PHE A O 1
ATOM 694 N N . SER A 1 93 ? -17.653 3.048 3.638 1.00 84.69 93 SER A N 1
ATOM 695 C CA . SER A 1 93 ? -17.799 4.183 2.719 1.00 84.69 93 SER A CA 1
ATOM 696 C C . SER A 1 93 ? -16.477 4.542 2.030 1.00 84.69 93 SER A C 1
ATOM 698 O O . SER A 1 93 ? -15.401 4.124 2.462 1.00 84.69 93 SER A O 1
ATOM 700 N N . GLU A 1 94 ? -16.578 5.281 0.916 1.00 68.44 94 GLU A N 1
ATOM 701 C CA . GLU A 1 94 ? -15.446 5.768 0.106 1.00 68.44 94 GLU A CA 1
ATOM 702 C C . GLU A 1 94 ? -14.441 4.681 -0.306 1.00 68.44 94 GLU A C 1
ATOM 704 O O . GLU A 1 94 ? -13.280 4.707 0.098 1.00 68.44 94 GLU A O 1
ATOM 709 N N . GLN A 1 95 ? -14.882 3.729 -1.128 1.00 74.25 95 GLN A N 1
ATOM 710 C CA . GLN A 1 95 ? -14.017 2.680 -1.669 1.00 74.25 95 GLN A CA 1
ATOM 711 C C . GLN A 1 95 ? -13.342 3.168 -2.956 1.00 74.25 95 GLN A C 1
ATOM 713 O O . GLN A 1 95 ? -13.959 3.170 -4.019 1.00 74.25 95 GLN A O 1
ATOM 718 N N . ASP A 1 96 ? -12.079 3.577 -2.853 1.00 78.81 96 ASP A N 1
ATOM 719 C CA . ASP A 1 96 ? -11.225 3.807 -4.022 1.00 78.81 96 ASP A CA 1
ATOM 720 C C . ASP A 1 96 ? -10.361 2.569 -4.260 1.00 78.81 96 ASP A C 1
ATOM 722 O O . ASP A 1 96 ? -9.775 2.031 -3.320 1.00 78.81 96 ASP A O 1
ATOM 726 N N . THR A 1 97 ? -10.306 2.099 -5.501 1.00 77.69 97 THR A N 1
ATOM 727 C CA . THR A 1 97 ? -9.548 0.912 -5.903 1.00 77.69 97 THR A CA 1
ATOM 728 C C . THR A 1 97 ? -8.682 1.255 -7.096 1.00 77.69 97 THR A C 1
ATOM 730 O O . THR A 1 97 ? -9.143 1.895 -8.039 1.00 77.69 97 THR A O 1
ATOM 733 N N . GLY A 1 98 ? -7.488 0.680 -7.156 1.00 75.62 98 GLY A N 1
ATOM 734 C CA . GLY A 1 98 ? -6.856 0.465 -8.449 1.00 75.62 98 GLY A CA 1
ATOM 735 C C . GLY A 1 98 ? -6.018 -0.801 -8.457 1.00 75.62 98 GLY A C 1
ATOM 736 O O . GLY A 1 98 ? -5.901 -1.476 -7.441 1.00 75.62 98 GLY A O 1
ATOM 737 N N . GLU A 1 99 ? -5.470 -1.147 -9.613 1.00 76.94 99 GLU A N 1
ATOM 738 C CA . GLU A 1 99 ? -4.917 -2.481 -9.864 1.00 76.94 99 GLU A CA 1
ATOM 739 C C . GLU A 1 99 ? -3.399 -2.477 -9.973 1.00 76.94 99 GLU A C 1
ATOM 741 O O . GLU A 1 99 ? -2.857 -1.757 -10.800 1.00 76.94 99 GLU A O 1
ATOM 746 N N . GLY A 1 100 ? -2.685 -3.282 -9.183 1.00 75.19 100 GLY A N 1
ATOM 747 C CA . GLY A 1 100 ? -1.220 -3.324 -9.253 1.00 75.19 100 GLY A CA 1
ATOM 748 C C . GLY A 1 100 ? -0.701 -3.595 -10.672 1.00 75.19 100 GLY A C 1
ATOM 749 O O . GLY A 1 100 ? -1.207 -4.484 -11.353 1.00 75.19 100 GLY A O 1
ATOM 750 N N . HIS A 1 101 ? 0.336 -2.874 -11.105 1.00 79.62 101 HIS A N 1
ATOM 751 C CA . HIS A 1 101 ? 0.928 -3.045 -12.434 1.00 79.62 101 HIS A CA 1
ATOM 752 C C . HIS A 1 101 ? 2.377 -3.522 -12.339 1.00 79.62 101 HIS A C 1
ATOM 754 O O . HIS A 1 101 ? 3.171 -2.956 -11.584 1.00 79.62 101 HIS A O 1
ATOM 760 N N . ALA A 1 102 ? 2.720 -4.549 -13.116 1.00 82.56 102 ALA A N 1
ATOM 761 C CA . ALA A 1 102 ? 4.081 -5.041 -13.291 1.00 82.56 102 ALA A CA 1
ATOM 762 C C . ALA A 1 102 ? 4.553 -4.696 -14.710 1.00 82.56 102 ALA A C 1
ATOM 764 O O . ALA A 1 102 ? 3.945 -5.140 -15.681 1.00 82.56 102 ALA A O 1
ATOM 765 N N . MET A 1 103 ? 5.613 -3.893 -14.816 1.00 81.88 103 MET A N 1
ATOM 766 C CA . MET A 1 103 ? 6.170 -3.474 -16.103 1.00 81.88 103 MET A CA 1
ATOM 767 C C . MET A 1 103 ? 7.118 -4.536 -16.671 1.00 81.88 103 MET A C 1
ATOM 769 O O . MET A 1 103 ? 7.875 -5.161 -15.924 1.00 81.88 103 MET A O 1
ATOM 773 N N . ALA A 1 104 ? 7.097 -4.701 -17.994 1.00 82.81 104 ALA A N 1
ATOM 774 C CA . ALA A 1 104 ? 8.040 -5.548 -18.718 1.00 82.81 104 ALA A CA 1
ATOM 775 C C . ALA A 1 104 ? 9.451 -4.927 -18.743 1.00 82.81 104 ALA A C 1
ATOM 777 O O . ALA A 1 104 ? 9.599 -3.709 -18.842 1.00 82.81 104 ALA A O 1
ATOM 778 N N . THR A 1 105 ? 10.483 -5.771 -18.662 1.00 83.62 105 THR A N 1
ATOM 779 C CA . THR A 1 105 ? 11.909 -5.377 -18.597 1.00 83.62 105 THR A CA 1
ATOM 780 C C . THR A 1 105 ? 12.772 -6.005 -19.685 1.00 83.62 105 THR A C 1
ATOM 782 O O . THR A 1 105 ? 13.996 -6.065 -19.588 1.00 83.62 105 THR A O 1
ATOM 785 N N . ASP A 1 106 ? 12.149 -6.505 -20.736 1.00 85.88 106 ASP A N 1
ATOM 786 C CA . ASP A 1 106 ? 12.806 -7.206 -21.835 1.00 85.88 106 ASP A CA 1
ATOM 787 C C . ASP A 1 106 ? 12.648 -6.486 -23.181 1.00 85.88 106 ASP A C 1
ATOM 789 O O . ASP A 1 106 ? 13.310 -6.851 -24.153 1.00 85.88 106 ASP A O 1
ATOM 793 N N . GLY A 1 107 ? 11.832 -5.432 -23.232 1.00 88.50 107 GLY A N 1
ATOM 794 C CA . GLY A 1 107 ? 11.536 -4.693 -24.452 1.00 88.50 107 GLY A CA 1
ATOM 795 C C . GLY A 1 107 ? 12.683 -3.809 -24.974 1.00 88.50 107 GLY A C 1
ATOM 796 O O . GLY A 1 107 ? 13.617 -3.455 -24.242 1.00 88.50 107 GLY A O 1
ATOM 797 N N . PRO A 1 108 ? 12.650 -3.449 -26.272 1.00 92.88 108 PRO A N 1
ATOM 798 C CA . PRO A 1 108 ? 13.684 -2.634 -26.902 1.00 92.88 108 PRO A CA 1
ATOM 799 C C . PRO A 1 108 ? 13.840 -1.241 -26.278 1.00 92.88 108 PRO A C 1
ATOM 801 O O . PRO A 1 108 ? 14.973 -0.764 -26.171 1.00 92.88 108 PRO A O 1
ATOM 804 N N . ALA A 1 109 ? 12.756 -0.588 -25.841 1.00 90.69 109 ALA A N 1
ATOM 805 C CA . ALA A 1 109 ? 12.861 0.718 -25.190 1.00 90.69 109 ALA A CA 1
ATOM 806 C C 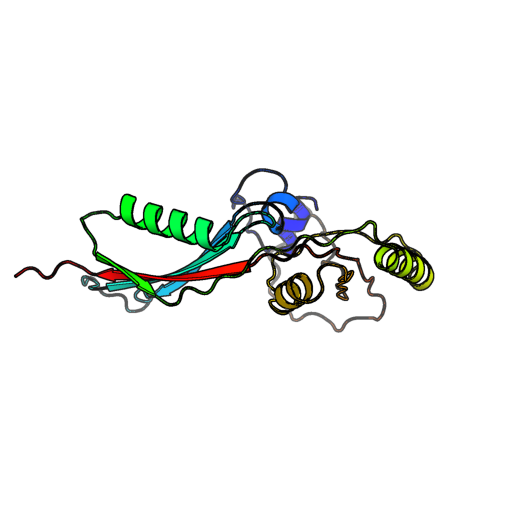. ALA A 1 109 ? 13.539 0.600 -23.816 1.00 90.69 109 ALA A C 1
ATOM 808 O O . ALA A 1 109 ? 14.389 1.430 -23.480 1.00 90.69 109 ALA A O 1
ATOM 809 N N . TYR A 1 110 ? 13.237 -0.460 -23.056 1.00 89.06 110 TYR A N 1
ATOM 810 C CA . TYR A 1 110 ? 13.919 -0.770 -21.797 1.00 89.06 110 TYR A CA 1
ATOM 811 C C . TYR A 1 110 ? 15.428 -0.949 -21.993 1.00 89.06 110 TYR A C 1
ATOM 813 O O . TYR A 1 110 ? 16.227 -0.315 -21.298 1.00 89.06 110 TYR A O 1
ATOM 821 N N . GLN A 1 111 ? 15.835 -1.755 -22.978 1.00 90.81 111 GLN A N 1
ATOM 822 C CA . GLN A 1 111 ? 17.255 -1.984 -23.259 1.00 90.81 111 GLN A CA 1
ATOM 823 C C . GLN A 1 111 ? 17.968 -0.704 -23.711 1.00 90.81 111 GLN A C 1
ATOM 825 O O . GLN A 1 111 ? 19.078 -0.422 -23.253 1.00 90.81 111 GLN A O 1
ATOM 830 N N . ALA A 1 112 ? 17.324 0.108 -24.556 1.00 92.62 112 ALA A N 1
ATOM 831 C CA . ALA A 1 112 ? 17.869 1.388 -25.002 1.00 92.62 112 ALA A CA 1
ATOM 832 C C . ALA A 1 112 ? 18.059 2.3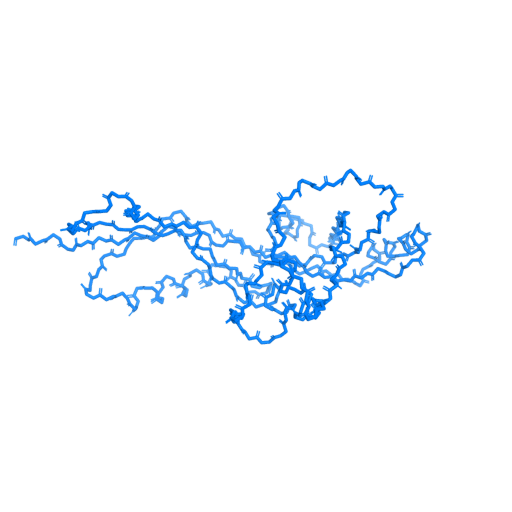69 -23.833 1.00 92.62 112 ALA A C 1
ATOM 834 O O . ALA A 1 112 ? 19.125 2.973 -23.698 1.00 92.62 112 ALA A O 1
ATOM 835 N N . ALA A 1 113 ? 17.063 2.484 -22.949 1.00 89.44 113 ALA A N 1
ATOM 836 C CA . ALA A 1 113 ? 17.158 3.312 -21.750 1.00 89.44 113 ALA A CA 1
ATOM 837 C C . ALA A 1 113 ? 18.281 2.828 -20.820 1.00 89.44 113 ALA A C 1
ATOM 839 O O . ALA A 1 113 ? 19.078 3.632 -20.333 1.00 89.44 113 ALA A O 1
ATOM 840 N N . ARG A 1 114 ? 18.402 1.509 -20.627 1.00 88.25 114 ARG A N 1
ATOM 841 C CA . ARG A 1 114 ? 19.453 0.900 -19.806 1.00 88.25 114 ARG A CA 1
ATOM 842 C C . ARG A 1 114 ? 20.853 1.189 -20.352 1.00 88.25 114 ARG A C 1
ATOM 844 O O . ARG A 1 114 ? 21.739 1.561 -19.581 1.00 88.25 114 ARG A O 1
ATOM 851 N N . ALA A 1 115 ? 21.040 1.080 -21.666 1.00 91.00 115 ALA A N 1
ATOM 852 C CA . ALA A 1 115 ? 22.300 1.401 -22.330 1.00 91.00 115 ALA A CA 1
ATOM 853 C C . ALA A 1 115 ? 22.653 2.892 -22.208 1.00 91.00 115 ALA A C 1
ATOM 855 O O . ALA A 1 115 ? 23.758 3.223 -21.782 1.00 91.00 115 ALA A O 1
ATOM 856 N N . ALA A 1 116 ? 21.702 3.790 -22.495 1.00 90.81 116 ALA A N 1
ATOM 857 C CA . ALA A 1 116 ? 21.911 5.236 -22.390 1.00 90.81 116 ALA A CA 1
ATOM 858 C C . ALA A 1 116 ? 22.348 5.657 -20.978 1.00 90.81 116 ALA A C 1
ATOM 860 O O . ALA A 1 116 ? 23.197 6.530 -20.803 1.00 90.81 116 ALA A O 1
ATOM 861 N N . MET A 1 117 ? 21.806 4.997 -19.959 1.00 86.12 117 MET A N 1
ATOM 862 C CA . MET A 1 117 ? 22.088 5.300 -18.559 1.00 86.12 117 MET A CA 1
ATOM 863 C C . MET A 1 117 ? 23.433 4.758 -18.100 1.00 86.12 117 MET A C 1
ATOM 865 O O . MET A 1 117 ? 24.147 5.445 -17.368 1.00 86.12 117 MET A O 1
ATOM 869 N N . LEU A 1 118 ? 23.822 3.578 -18.585 1.00 88.25 118 LEU A N 1
ATOM 870 C CA . LEU A 1 118 ? 25.181 3.079 -18.408 1.00 88.25 118 LEU A CA 1
ATOM 871 C C . LEU A 1 118 ? 26.198 4.046 -19.029 1.00 88.25 118 LEU A C 1
ATOM 873 O O . LEU A 1 118 ? 27.198 4.360 -18.389 1.00 88.25 118 LEU A O 1
ATOM 877 N N . THR A 1 119 ? 25.924 4.566 -20.229 1.00 91.88 119 THR A N 1
ATOM 878 C CA . THR A 1 119 ? 26.785 5.561 -20.884 1.00 91.88 119 THR A CA 1
ATOM 879 C C . THR A 1 119 ? 26.858 6.868 -20.096 1.00 91.88 119 THR A C 1
ATOM 881 O O . THR A 1 119 ? 27.948 7.396 -19.897 1.00 91.88 119 THR A O 1
ATOM 884 N N . ALA A 1 120 ? 25.723 7.386 -19.621 1.00 88.12 120 ALA A N 1
ATOM 885 C CA . ALA A 1 120 ? 25.672 8.668 -18.923 1.00 88.12 120 ALA A CA 1
ATOM 886 C C . ALA A 1 120 ? 26.297 8.628 -17.516 1.00 88.12 120 ALA A C 1
ATOM 888 O O . ALA A 1 120 ? 26.901 9.610 -17.088 1.00 88.12 120 ALA A O 1
ATOM 889 N N . TYR A 1 121 ? 26.155 7.512 -16.791 1.00 84.00 121 TYR A N 1
ATOM 890 C CA . TYR A 1 121 ? 26.517 7.423 -15.368 1.00 84.00 121 TYR A CA 1
ATOM 891 C C . TYR A 1 121 ? 27.633 6.416 -15.051 1.00 84.00 121 TYR A C 1
ATOM 893 O O . TYR A 1 121 ? 28.075 6.343 -13.903 1.00 84.00 121 TYR A O 1
ATOM 901 N N . GLY A 1 122 ? 28.090 5.628 -16.028 1.00 86.31 122 GLY A N 1
ATOM 902 C CA . GLY A 1 122 ? 29.192 4.672 -15.868 1.00 86.31 122 GLY A CA 1
ATOM 903 C C . GLY A 1 122 ? 28.902 3.518 -14.903 1.00 86.31 122 GLY A C 1
ATOM 904 O O . GLY A 1 122 ? 29.834 2.895 -14.395 1.00 86.31 122 GLY A O 1
ATOM 905 N N . LYS A 1 123 ? 27.627 3.245 -14.600 1.00 80.88 123 LYS A N 1
ATOM 906 C CA . LYS A 1 123 ? 27.201 2.156 -13.714 1.00 80.88 123 LYS A CA 1
ATOM 907 C C . LYS A 1 123 ? 25.986 1.426 -14.248 1.00 80.88 123 LYS A C 1
ATOM 909 O O . LYS A 1 123 ? 25.129 2.015 -14.900 1.00 80.88 123 LYS A O 1
ATOM 914 N N . GLU A 1 124 ? 25.903 0.148 -13.895 1.00 80.44 124 GLU A N 1
ATOM 915 C CA . GLU A 1 124 ? 24.730 -0.654 -14.199 1.00 80.44 124 GLU A CA 1
ATOM 916 C C . GLU A 1 124 ? 23.476 -0.118 -13.504 1.00 80.44 124 GLU A C 1
ATOM 918 O O . GLU A 1 124 ? 23.480 0.301 -12.342 1.00 80.44 124 GLU A O 1
ATOM 923 N N . VAL A 1 125 ? 22.386 -0.170 -14.259 1.00 79.12 125 VAL A N 1
ATOM 924 C CA . VAL A 1 125 ? 21.032 0.152 -13.825 1.00 79.12 125 VAL A CA 1
ATOM 925 C C . VAL A 1 125 ? 20.537 -0.933 -12.871 1.00 79.12 125 VAL A C 1
ATOM 927 O O . VAL A 1 125 ? 20.505 -2.109 -13.227 1.00 79.12 125 VAL A O 1
ATOM 930 N N . GLY A 1 126 ? 20.160 -0.528 -11.657 1.00 75.44 126 GLY A N 1
ATOM 931 C CA . GLY A 1 126 ? 19.478 -1.390 -10.693 1.00 75.44 126 GLY A CA 1
ATOM 932 C C . GLY A 1 126 ? 17.960 -1.396 -10.888 1.00 75.44 126 GLY A C 1
ATOM 933 O O . GLY A 1 126 ? 17.376 -0.407 -11.316 1.00 75.44 126 GLY A O 1
ATOM 934 N N . GLU A 1 127 ? 17.315 -2.498 -10.520 1.00 76.31 127 GLU A N 1
ATOM 935 C CA . GLU A 1 127 ? 15.858 -2.643 -10.550 1.00 76.31 127 GLU A CA 1
ATOM 936 C C . GLU A 1 127 ? 15.299 -2.672 -9.120 1.00 76.31 127 GLU A C 1
ATOM 938 O O . GLU A 1 127 ? 15.924 -3.197 -8.197 1.00 76.31 127 GLU A O 1
ATOM 943 N N . THR A 1 128 ? 14.121 -2.088 -8.900 1.00 73.25 128 THR A N 1
ATOM 944 C CA . THR A 1 128 ? 13.432 -2.116 -7.601 1.00 73.25 128 THR A CA 1
ATOM 945 C C . THR A 1 128 ? 11.984 -1.718 -7.799 1.00 73.25 128 THR A C 1
ATOM 947 O O . THR A 1 128 ? 11.721 -0.800 -8.559 1.00 73.25 128 THR A O 1
ATOM 950 N N . GLY A 1 129 ? 11.062 -2.360 -7.084 1.00 73.12 129 GLY A N 1
ATOM 951 C CA . GLY A 1 129 ? 9.650 -1.982 -7.107 1.00 73.12 129 GLY A CA 1
ATOM 952 C C . GLY A 1 129 ? 9.369 -0.683 -6.349 1.00 73.12 129 GLY A C 1
ATOM 953 O O . GLY A 1 129 ? 10.234 -0.160 -5.635 1.00 73.12 129 GLY A O 1
ATOM 954 N N . SER A 1 130 ? 8.137 -0.185 -6.478 1.00 71.06 130 SER A N 1
ATOM 955 C CA . SER A 1 130 ? 7.638 0.949 -5.701 1.00 71.06 130 SER A CA 1
ATOM 956 C C . SER A 1 130 ? 6.399 0.551 -4.906 1.00 71.06 130 SER A C 1
ATOM 958 O O . SER A 1 130 ? 5.499 -0.139 -5.376 1.00 71.06 130 SER A O 1
ATOM 960 N N . GLY A 1 131 ? 6.349 1.004 -3.655 1.00 64.38 131 GLY A N 1
ATOM 961 C CA . GLY A 1 131 ? 5.153 0.876 -2.830 1.00 64.38 131 GLY A CA 1
ATOM 962 C C . GLY A 1 131 ? 4.061 1.881 -3.202 1.00 64.38 131 GLY A C 1
ATOM 963 O O . GLY A 1 131 ? 2.969 1.776 -2.664 1.00 64.38 131 GLY A O 1
ATOM 964 N N . GLY A 1 132 ? 4.357 2.873 -4.048 1.00 65.81 132 GLY A N 1
ATOM 965 C CA . GLY A 1 132 ? 3.444 3.956 -4.411 1.00 65.81 132 GLY A CA 1
ATOM 966 C C . GLY A 1 132 ? 2.412 3.571 -5.471 1.00 65.81 132 GLY A C 1
ATOM 967 O O . GLY A 1 132 ? 2.510 2.522 -6.110 1.00 65.81 132 GLY A O 1
ATOM 968 N N . SER A 1 133 ? 1.440 4.465 -5.658 1.00 68.44 133 SER A N 1
ATOM 969 C CA . SER A 1 133 ? 0.364 4.355 -6.647 1.00 68.44 133 SER A CA 1
ATOM 970 C C . SER A 1 133 ? 0.472 5.515 -7.632 1.00 68.44 133 SER A C 1
ATOM 972 O O . SER A 1 133 ? 0.482 6.670 -7.211 1.00 68.44 133 SER A O 1
ATOM 974 N N . ILE A 1 134 ? 0.544 5.215 -8.929 1.00 78.94 134 ILE A N 1
ATOM 975 C CA . ILE A 1 134 ? 0.544 6.217 -10.003 1.00 78.94 134 ILE A CA 1
ATOM 976 C C . ILE A 1 134 ? -0.585 5.835 -10.974 1.00 78.94 134 ILE A C 1
ATOM 978 O O . ILE A 1 134 ? -0.354 5.060 -11.904 1.00 78.94 134 ILE A O 1
ATOM 982 N N . PRO A 1 135 ? -1.818 6.340 -10.758 1.00 76.75 135 PRO A N 1
ATOM 983 C CA . PRO A 1 135 ? -3.013 5.883 -11.476 1.00 76.75 135 PRO A CA 1
ATOM 984 C C . PRO A 1 135 ? -2.914 5.944 -13.002 1.00 76.75 135 PRO A C 1
ATOM 986 O O . PRO A 1 135 ? -3.445 5.081 -13.697 1.00 76.75 135 PRO A O 1
ATOM 989 N N . VAL A 1 136 ? -2.183 6.930 -13.533 1.00 83.25 136 VAL A N 1
ATOM 990 C CA . VAL A 1 136 ? -2.033 7.113 -14.983 1.00 83.25 136 VAL A CA 1
ATOM 991 C C . VAL A 1 136 ? -1.359 5.916 -15.670 1.00 83.25 136 VAL A C 1
ATOM 993 O O . VAL A 1 136 ? -1.611 5.667 -16.845 1.00 83.25 136 VAL A O 1
ATOM 996 N N . ILE A 1 137 ? -0.561 5.122 -14.947 1.00 84.62 137 ILE A N 1
ATOM 997 C CA . ILE A 1 137 ? 0.093 3.928 -15.502 1.00 84.62 137 ILE A CA 1
ATOM 998 C C . ILE A 1 137 ? -0.934 2.878 -15.894 1.00 84.62 137 ILE A C 1
ATOM 1000 O O . ILE A 1 137 ? -0.816 2.300 -16.969 1.00 84.62 137 ILE A O 1
ATOM 1004 N N . ASN A 1 138 ? -1.957 2.649 -15.069 1.00 80.12 138 ASN A N 1
ATOM 1005 C CA . ASN A 1 138 ? -2.998 1.685 -15.420 1.00 80.12 138 ASN A CA 1
ATOM 1006 C C . ASN A 1 138 ? -3.799 2.151 -16.622 1.00 80.12 138 ASN A C 1
ATOM 1008 O O . ASN A 1 138 ? -4.124 1.343 -17.488 1.00 80.12 138 ASN A O 1
ATOM 1012 N N . THR A 1 139 ? -4.077 3.452 -16.697 1.00 85.12 139 THR A N 1
ATOM 1013 C CA . THR A 1 139 ? -4.732 4.039 -17.863 1.00 85.12 139 THR A CA 1
ATOM 1014 C C . THR A 1 139 ? -3.904 3.789 -19.121 1.00 85.12 139 THR A C 1
ATOM 1016 O O . THR A 1 139 ? -4.442 3.315 -20.117 1.00 85.12 139 THR A O 1
ATOM 1019 N N . PHE A 1 140 ? -2.590 4.026 -19.077 1.00 87.25 140 PHE A N 1
ATOM 1020 C CA . PHE A 1 140 ? -1.715 3.764 -20.218 1.00 87.25 140 PHE A CA 1
ATOM 1021 C C . PHE A 1 140 ? -1.603 2.283 -20.562 1.00 87.25 140 PHE A C 1
ATOM 1023 O O . PHE A 1 140 ? -1.713 1.939 -21.733 1.00 87.25 140 PHE A O 1
ATOM 1030 N N . ALA A 1 141 ? -1.452 1.408 -19.571 1.00 83.50 141 ALA A N 1
ATOM 1031 C CA . ALA A 1 141 ? -1.399 -0.033 -19.790 1.00 83.50 141 ALA A CA 1
ATOM 1032 C C . ALA A 1 141 ? -2.693 -0.568 -20.427 1.00 83.50 141 ALA A C 1
ATOM 1034 O O . ALA A 1 141 ? -2.649 -1.490 -21.237 1.00 83.50 141 ALA A O 1
ATOM 1035 N N . HIS A 1 142 ? -3.842 0.024 -20.090 1.00 84.62 142 HIS A N 1
ATOM 1036 C CA . HIS A 1 142 ? -5.129 -0.347 -20.669 1.00 84.62 142 HIS A CA 1
ATOM 1037 C C . HIS A 1 142 ? -5.314 0.194 -22.095 1.00 84.62 142 HIS A C 1
ATOM 1039 O O . HIS A 1 142 ? -5.721 -0.544 -22.988 1.00 84.62 142 HIS A O 1
ATOM 1045 N N . VAL A 1 143 ? -5.005 1.475 -22.322 1.00 91.44 143 VAL A N 1
ATOM 1046 C CA . VAL A 1 143 ? -5.211 2.144 -23.620 1.00 91.44 143 VAL A CA 1
ATOM 1047 C C . VAL A 1 143 ? -4.143 1.742 -24.644 1.00 91.44 143 VAL A C 1
ATOM 1049 O O . VAL A 1 143 ? -4.422 1.663 -25.839 1.00 91.44 143 VAL A O 1
ATOM 1052 N N . MET A 1 144 ? -2.919 1.471 -24.192 1.00 90.25 144 MET A N 1
ATOM 1053 C CA . MET A 1 144 ? -1.767 1.122 -25.023 1.00 90.25 144 MET A CA 1
ATOM 1054 C C . MET A 1 144 ? -1.068 -0.139 -24.485 1.00 90.25 144 MET A C 1
ATOM 1056 O O . MET A 1 144 ? 0.053 -0.060 -23.986 1.00 90.25 144 MET A O 1
ATOM 1060 N N . PRO A 1 145 ? -1.667 -1.333 -24.637 1.00 85.25 145 PRO A N 1
ATOM 1061 C CA . PRO A 1 145 ? -1.143 -2.572 -24.045 1.00 85.25 145 PRO A CA 1
ATOM 1062 C C . PRO A 1 145 ? 0.208 -3.025 -24.616 1.00 85.25 145 PRO A C 1
ATOM 1064 O O . PRO A 1 145 ? 0.860 -3.893 -24.047 1.00 85.25 145 PRO A O 1
ATOM 1067 N N . LYS A 1 146 ? 0.627 -2.462 -25.755 1.00 86.50 146 LYS A N 1
ATOM 1068 C CA . LYS A 1 146 ? 1.931 -2.727 -26.381 1.00 86.50 146 LYS A CA 1
ATOM 1069 C C . LYS A 1 146 ? 2.981 -1.657 -26.071 1.00 86.50 146 LYS A C 1
ATOM 1071 O O . LYS A 1 146 ? 4.105 -1.781 -26.544 1.00 86.50 146 LYS A O 1
ATOM 1076 N N . ALA A 1 147 ? 2.615 -0.585 -25.366 1.00 86.31 147 ALA A N 1
ATOM 1077 C CA . ALA A 1 147 ? 3.563 0.461 -25.020 1.00 86.31 147 ALA A CA 1
ATOM 1078 C C . ALA A 1 147 ? 4.469 -0.008 -23.880 1.00 86.31 147 ALA A C 1
ATOM 1080 O O . ALA A 1 147 ? 4.000 -0.498 -22.854 1.00 86.31 147 ALA A O 1
ATOM 1081 N N . GLU A 1 148 ? 5.772 0.193 -24.048 1.00 87.94 148 GLU A N 1
ATOM 1082 C CA . GLU A 1 148 ? 6.722 0.074 -22.950 1.00 87.94 148 GLU A CA 1
ATOM 1083 C C . GLU A 1 148 ? 6.630 1.326 -22.076 1.00 87.94 148 GLU A C 1
ATOM 1085 O O . GLU A 1 148 ? 6.817 2.449 -22.550 1.00 87.94 148 GLU A O 1
ATOM 1090 N N . ILE A 1 149 ? 6.333 1.136 -20.792 1.00 86.06 149 ILE A N 1
ATOM 1091 C CA . ILE A 1 149 ? 6.303 2.210 -19.800 1.00 86.06 149 ILE A CA 1
ATOM 1092 C C . ILE A 1 149 ? 7.602 2.132 -19.003 1.00 86.06 149 ILE A C 1
ATOM 1094 O O . ILE A 1 149 ? 7.954 1.081 -18.477 1.00 86.06 149 ILE A O 1
ATOM 1098 N N . LEU A 1 150 ? 8.316 3.252 -18.914 1.00 86.56 150 LEU A N 1
ATOM 1099 C CA . LEU A 1 150 ? 9.566 3.385 -18.171 1.00 86.56 150 LEU A CA 1
ATOM 1100 C C . LEU A 1 150 ? 9.419 4.525 -17.176 1.00 86.56 150 LEU A C 1
ATOM 1102 O O . LEU A 1 150 ? 8.952 5.607 -17.529 1.00 86.56 150 LEU A O 1
ATOM 1106 N N . ILE A 1 151 ? 9.825 4.289 -15.931 1.00 83.19 151 ILE A N 1
ATOM 1107 C CA . ILE A 1 151 ? 9.723 5.282 -14.863 1.00 83.19 151 ILE A CA 1
ATOM 1108 C C . ILE A 1 151 ? 11.073 5.381 -14.183 1.00 83.19 151 ILE A C 1
ATOM 1110 O O . ILE A 1 151 ? 11.651 4.380 -13.762 1.00 83.19 151 ILE A O 1
ATOM 1114 N N . TRP A 1 152 ? 11.564 6.609 -14.087 1.00 77.12 152 TRP A N 1
ATOM 1115 C CA . TRP A 1 152 ? 12.830 6.948 -13.464 1.00 77.12 152 TRP A CA 1
ATOM 1116 C C . TRP A 1 152 ? 12.583 8.068 -12.460 1.00 77.12 152 TRP A C 1
ATOM 1118 O O . TRP A 1 152 ? 11.910 9.052 -12.756 1.00 77.12 152 TRP A O 1
ATOM 1128 N N . GLU A 1 153 ? 13.187 7.921 -11.284 1.00 68.69 153 GLU A N 1
ATOM 1129 C CA . GLU A 1 153 ? 13.237 8.970 -10.278 1.00 68.69 153 GLU A CA 1
ATOM 1130 C C . GLU A 1 153 ? 14.692 9.236 -9.858 1.00 68.69 153 GLU A C 1
ATOM 1132 O O . GLU A 1 153 ? 15.459 8.292 -9.626 1.00 68.69 153 GLU A O 1
ATOM 1137 N N . PRO A 1 154 ? 15.117 10.505 -9.732 1.00 67.81 154 PRO A N 1
ATOM 1138 C CA . PRO A 1 154 ? 16.381 10.827 -9.094 1.00 67.81 154 PRO A CA 1
ATOM 1139 C C . PRO A 1 154 ? 16.271 10.530 -7.595 1.00 67.81 154 PRO A C 1
ATOM 1141 O O . PRO A 1 154 ? 15.608 11.246 -6.848 1.00 67.81 154 PRO A O 1
ATOM 1144 N N . LYS A 1 155 ? 16.935 9.468 -7.134 1.00 59.50 155 LYS A N 1
ATOM 1145 C CA . LYS A 1 155 ? 16.954 9.108 -5.714 1.00 59.50 155 LYS A CA 1
ATOM 1146 C C . LYS A 1 155 ? 18.262 9.524 -5.062 1.00 59.50 155 LYS A C 1
ATOM 1148 O O . LYS A 1 155 ? 19.314 8.985 -5.396 1.00 59.50 155 LYS A O 1
ATOM 1153 N N . THR A 1 156 ? 18.190 10.428 -4.089 1.00 59.50 156 THR A N 1
ATOM 1154 C CA . THR A 1 156 ? 19.323 10.723 -3.203 1.00 59.50 156 THR A CA 1
ATOM 1155 C C . THR A 1 156 ? 19.725 9.441 -2.465 1.00 59.50 156 THR A C 1
ATOM 1157 O O . THR A 1 156 ? 18.840 8.734 -1.967 1.00 59.50 156 THR A O 1
ATOM 1160 N N . PRO A 1 157 ? 21.025 9.098 -2.389 1.00 59.19 157 PRO A N 1
ATOM 1161 C CA . PRO A 1 157 ? 21.455 7.927 -1.638 1.00 59.19 157 PRO A CA 1
ATOM 1162 C C . PRO A 1 157 ? 20.968 8.030 -0.185 1.00 59.19 157 PRO A C 1
ATOM 1164 O O . PRO A 1 157 ? 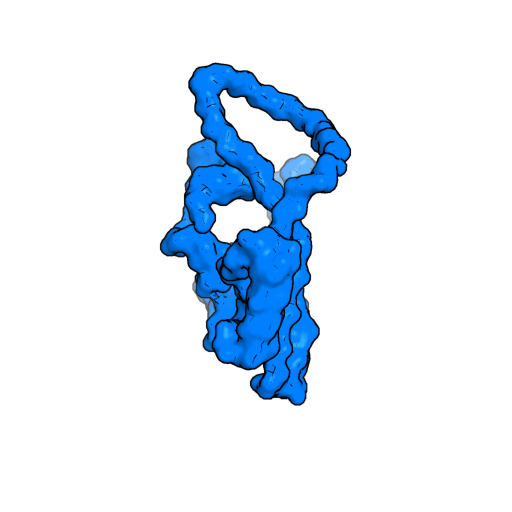21.000 9.124 0.387 1.00 59.19 157 PRO A O 1
ATOM 1167 N N . PRO A 1 158 ? 20.503 6.919 0.421 1.00 59.38 158 PRO A N 1
ATOM 1168 C CA . PRO A 1 158 ? 20.159 6.931 1.833 1.00 59.38 158 PRO A CA 1
ATOM 1169 C C . PRO A 1 158 ? 21.389 7.362 2.644 1.00 59.38 158 PRO A C 1
ATOM 1171 O O . PR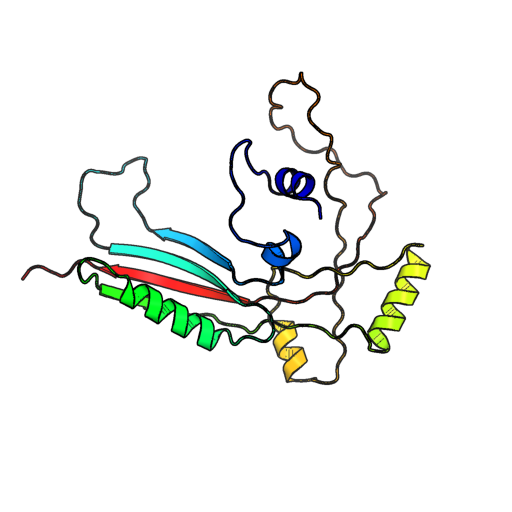O A 1 158 ? 22.518 7.085 2.218 1.00 59.38 158 PRO A O 1
ATOM 1174 N N . PRO A 1 159 ? 21.195 8.033 3.792 1.00 60.41 159 PRO A N 1
ATOM 1175 C CA . PRO A 1 159 ? 22.303 8.388 4.665 1.00 60.41 159 PRO A CA 1
ATOM 1176 C C . PRO A 1 159 ? 23.151 7.147 4.953 1.00 60.41 159 PRO A C 1
ATOM 1178 O O . PRO A 1 159 ? 22.615 6.055 5.160 1.00 60.41 159 PRO A O 1
ATOM 1181 N N . THR A 1 160 ? 24.474 7.309 4.923 1.00 69.62 160 THR A N 1
ATOM 1182 C CA . THR A 1 160 ? 25.403 6.215 5.204 1.00 69.62 160 THR A CA 1
ATOM 1183 C C . THR A 1 160 ? 25.088 5.653 6.584 1.00 69.62 160 THR A C 1
ATOM 1185 O O . THR A 1 160 ? 25.174 6.370 7.580 1.00 69.62 160 THR A O 1
ATOM 1188 N N . TYR A 1 161 ? 24.697 4.378 6.640 1.00 65.19 161 TYR A N 1
ATOM 1189 C CA . TYR A 1 161 ? 24.522 3.692 7.910 1.00 65.19 161 TYR A CA 1
ATOM 1190 C C . TYR A 1 161 ? 25.896 3.511 8.553 1.00 65.19 161 TYR A C 1
ATOM 1192 O O . TYR A 1 161 ? 26.730 2.758 8.050 1.00 65.19 161 TYR A O 1
ATOM 1200 N N . THR A 1 162 ? 26.121 4.207 9.661 1.00 70.12 162 THR A N 1
ATOM 1201 C CA . THR A 1 162 ? 27.282 3.994 10.521 1.00 70.12 162 THR A CA 1
ATOM 1202 C C . THR A 1 162 ? 26.785 3.245 11.755 1.00 70.12 162 THR A C 1
ATOM 1204 O O . THR A 1 162 ? 25.966 3.807 12.490 1.00 70.12 162 THR A O 1
ATOM 1207 N N . PRO A 1 163 ? 27.218 1.992 11.996 1.00 67.06 163 PRO A N 1
ATOM 1208 C CA . PRO A 1 163 ? 26.829 1.262 13.195 1.00 67.06 163 PRO A CA 1
ATOM 1209 C C . PRO A 1 163 ? 27.169 2.096 14.437 1.00 67.06 163 PRO A C 1
ATOM 1211 O O . PRO A 1 163 ? 28.262 2.672 14.482 1.00 67.06 163 PRO A O 1
ATOM 1214 N N . PRO A 1 164 ? 26.284 2.187 15.443 1.00 58.69 164 PRO A N 1
ATOM 1215 C CA . PRO A 1 164 ? 26.630 2.872 16.677 1.00 58.69 164 PRO A CA 1
ATOM 1216 C C . PRO A 1 164 ? 27.829 2.162 17.319 1.00 58.69 164 PRO A C 1
ATOM 1218 O O . PRO A 1 164 ? 27.749 0.996 17.709 1.00 58.69 164 PRO A O 1
ATOM 1221 N N . THR A 1 165 ? 28.961 2.858 17.430 1.00 50.06 165 THR A N 1
ATOM 1222 C CA . THR A 1 165 ? 30.047 2.448 18.324 1.00 50.06 165 THR A CA 1
ATOM 1223 C C . THR A 1 165 ? 29.529 2.504 19.762 1.00 50.06 165 THR A C 1
ATOM 1225 O O . THR A 1 165 ? 28.699 3.351 20.090 1.00 50.06 165 THR A O 1
ATOM 1228 N N . LYS A 1 166 ? 29.997 1.594 20.632 1.00 40.69 166 LYS A N 1
ATOM 1229 C CA . LYS A 1 166 ? 29.493 1.348 22.006 1.00 40.69 166 LYS A CA 1
ATOM 1230 C C . LYS A 1 166 ? 29.485 2.556 22.975 1.00 40.69 166 LYS A C 1
ATOM 1232 O O . LYS A 1 166 ? 29.196 2.373 24.150 1.00 40.69 166 LYS A O 1
ATOM 1237 N N . ALA A 1 167 ? 29.755 3.776 22.525 1.00 49.06 167 ALA A N 1
ATOM 1238 C CA . ALA A 1 167 ? 29.612 4.984 23.323 1.00 49.06 167 ALA A CA 1
ATOM 1239 C C . ALA A 1 167 ? 29.233 6.183 22.439 1.00 49.06 167 ALA A C 1
ATOM 1241 O O . ALA A 1 167 ? 30.100 6.874 21.915 1.00 49.06 167 ALA A O 1
ATOM 1242 N N . SER A 1 168 ? 27.939 6.466 22.276 1.00 41.03 168 SER A N 1
ATOM 1243 C CA . SER A 1 168 ? 27.499 7.841 22.004 1.00 41.03 168 SER A CA 1
ATOM 1244 C C . SER A 1 168 ? 26.052 8.068 22.446 1.00 41.03 168 SER A C 1
ATOM 1246 O O . SER A 1 168 ? 25.148 7.286 22.165 1.00 41.03 168 SER A O 1
ATOM 1248 N N . THR A 1 169 ? 25.878 9.148 23.200 1.00 35.25 169 THR A N 1
ATOM 1249 C CA . THR A 1 169 ? 24.635 9.691 23.762 1.00 35.25 169 THR A CA 1
ATOM 1250 C C . THR A 1 169 ? 23.618 10.051 22.661 1.00 35.25 169 THR A C 1
ATOM 1252 O O . THR A 1 169 ? 24.043 10.430 21.566 1.00 35.25 169 THR A O 1
ATOM 1255 N N . PRO A 1 170 ? 22.288 10.003 22.910 1.00 37.38 170 PRO A N 1
ATOM 1256 C CA . PRO A 1 170 ? 21.283 10.319 21.893 1.00 37.38 170 PRO A CA 1
ATOM 1257 C C . PRO A 1 170 ? 21.468 11.730 21.318 1.00 37.38 170 PRO A C 1
ATOM 1259 O O . PRO A 1 170 ? 21.505 12.722 22.048 1.00 37.38 170 PRO A O 1
ATOM 1262 N N . ARG A 1 171 ? 21.586 11.825 19.990 1.00 41.09 171 ARG A N 1
ATOM 1263 C CA . ARG A 1 171 ? 21.776 13.089 19.268 1.00 41.09 171 ARG A CA 1
ATOM 1264 C C . ARG A 1 171 ? 20.461 13.882 19.257 1.00 41.09 171 ARG A C 1
ATOM 1266 O O . ARG A 1 171 ? 19.461 13.397 18.736 1.00 41.09 171 ARG A O 1
ATOM 1273 N N . LYS A 1 172 ? 20.459 15.112 19.790 1.00 34.38 172 LYS A N 1
ATOM 1274 C CA . LYS A 1 172 ? 19.370 16.085 19.567 1.00 34.38 172 LYS A CA 1
ATOM 1275 C C . LYS A 1 172 ? 19.298 16.444 18.078 1.00 34.38 172 LYS A C 1
ATOM 1277 O O . LYS A 1 172 ? 20.336 16.613 17.436 1.00 34.38 172 LYS A O 1
ATOM 1282 N N . SER A 1 173 ? 18.085 16.561 17.537 1.00 37.59 173 SER A N 1
ATOM 1283 C CA . SER A 1 173 ? 17.856 16.922 16.136 1.00 37.59 173 SER A CA 1
ATOM 1284 C C . SER A 1 173 ? 18.353 18.342 15.856 1.00 37.59 173 SER A C 1
ATOM 1286 O O . SER A 1 173 ? 17.824 19.307 16.405 1.00 37.59 173 SER A O 1
ATOM 1288 N N . SER A 1 174 ? 19.343 18.477 14.981 1.00 38.47 174 SER A N 1
ATOM 1289 C CA . SER A 1 174 ? 19.677 19.739 14.323 1.00 38.47 174 SER A CA 1
ATOM 1290 C C . SER A 1 174 ? 19.494 19.587 12.814 1.00 38.47 174 SER A C 1
ATOM 1292 O O . SER A 1 174 ? 19.671 18.493 12.271 1.00 38.47 174 SER A O 1
ATOM 1294 N N . ALA A 1 175 ? 19.075 20.682 12.172 1.00 34.47 175 ALA A N 1
ATOM 1295 C CA . ALA A 1 175 ? 18.720 20.756 10.757 1.00 34.47 175 ALA A CA 1
ATOM 1296 C C . ALA A 1 175 ? 19.858 20.262 9.834 1.00 34.47 175 ALA A C 1
ATOM 1298 O O . ALA A 1 175 ? 21.034 20.461 10.155 1.00 34.47 175 ALA A O 1
ATOM 1299 N N . PRO A 1 176 ? 19.535 19.617 8.697 1.00 37.81 176 PRO A N 1
ATOM 1300 C CA . PRO A 1 176 ? 20.546 19.081 7.795 1.00 37.81 176 PRO A CA 1
ATOM 1301 C C . PRO A 1 176 ? 21.317 20.208 7.079 1.00 37.81 176 PRO A C 1
ATOM 1303 O O . PRO A 1 176 ? 20.714 21.211 6.693 1.00 37.81 176 PRO A O 1
ATOM 1306 N N . PRO A 1 177 ? 22.639 20.059 6.871 1.00 38.38 177 PRO A N 1
ATOM 1307 C CA . PRO A 1 177 ? 23.415 20.984 6.052 1.00 38.38 177 PRO A CA 1
ATOM 1308 C C . PRO A 1 177 ? 23.039 20.865 4.566 1.00 38.38 177 PRO A C 1
ATOM 1310 O O . PRO A 1 177 ? 22.579 19.820 4.102 1.00 38.38 177 PRO A O 1
ATOM 1313 N N . SER A 1 178 ? 23.258 21.946 3.817 1.00 32.41 178 SER A N 1
ATOM 1314 C CA . SER A 1 178 ? 22.987 22.054 2.380 1.00 32.41 178 SER A CA 1
ATOM 1315 C C . SER A 1 178 ? 23.764 21.012 1.547 1.00 32.41 178 SER A C 1
ATOM 1317 O O . SER A 1 178 ? 24.933 20.734 1.838 1.00 32.41 178 SER A O 1
ATOM 1319 N N . PRO A 1 179 ? 23.148 20.411 0.507 1.00 35.31 179 PRO A N 1
ATOM 1320 C CA . PRO A 1 179 ? 23.763 19.317 -0.239 1.00 35.31 179 PRO A CA 1
ATOM 1321 C C . PRO A 1 179 ? 24.864 19.817 -1.188 1.00 35.31 179 PRO A C 1
ATOM 1323 O O . PRO A 1 179 ? 24.670 20.769 -1.942 1.00 35.31 179 PRO A O 1
ATOM 1326 N N . LYS A 1 180 ? 26.019 19.137 -1.182 1.00 32.34 180 LYS A N 1
ATOM 1327 C CA . LYS A 1 180 ? 27.060 19.267 -2.217 1.00 32.34 180 LYS A CA 1
ATOM 1328 C C . LYS A 1 180 ? 26.671 18.458 -3.469 1.00 32.34 180 LYS A C 1
ATOM 1330 O O . LYS A 1 180 ? 26.057 17.398 -3.325 1.00 32.34 180 LYS A O 1
ATOM 1335 N N . PRO A 1 181 ? 27.057 18.898 -4.681 1.00 34.06 181 PRO A N 1
ATOM 1336 C CA . PRO A 1 181 ? 26.684 18.252 -5.936 1.00 34.06 181 PRO A CA 1
ATOM 1337 C C . PRO A 1 181 ? 27.586 17.039 -6.203 1.00 34.06 181 PRO A C 1
ATOM 1339 O O . PRO A 1 181 ? 28.544 17.100 -6.965 1.00 34.06 181 PRO A O 1
ATOM 1342 N N . SER A 1 182 ? 27.309 15.924 -5.537 1.00 34.69 182 SER A N 1
ATOM 1343 C CA . SER A 1 182 ? 27.878 14.614 -5.880 1.00 34.69 182 SER A CA 1
ATOM 1344 C C . SER A 1 182 ? 26.895 13.495 -5.527 1.00 34.69 182 SER A C 1
ATOM 1346 O O . SER A 1 182 ? 27.226 12.519 -4.855 1.00 34.69 182 SER A O 1
ATOM 1348 N N . SER A 1 183 ? 25.634 13.656 -5.926 1.00 36.66 183 SER A N 1
ATOM 1349 C CA . SER A 1 183 ? 24.587 12.668 -5.671 1.00 36.66 183 SER A CA 1
ATOM 1350 C C . SER A 1 183 ? 24.428 11.700 -6.844 1.00 36.66 183 SER A C 1
ATOM 1352 O O . SER A 1 183 ? 24.145 12.071 -7.978 1.00 36.66 183 SER A O 1
ATOM 1354 N N . TRP A 1 184 ? 24.606 10.422 -6.519 1.00 32.41 184 TRP A N 1
ATOM 1355 C CA . TRP A 1 184 ? 24.324 9.256 -7.348 1.00 32.41 184 TRP A CA 1
ATOM 1356 C C . TRP A 1 184 ? 22.816 9.101 -7.603 1.00 32.41 184 TRP A C 1
ATOM 1358 O O . TRP A 1 184 ? 22.076 9.065 -6.621 1.00 32.41 184 TRP A O 1
ATOM 1368 N N . PRO A 1 185 ? 22.346 8.890 -8.842 1.00 28.80 185 PRO A N 1
ATOM 1369 C CA . PRO A 1 185 ? 21.008 8.366 -9.092 1.00 28.80 185 PRO A CA 1
ATOM 1370 C C . PRO A 1 185 ? 21.045 6.830 -9.160 1.00 28.80 185 PRO A C 1
ATOM 1372 O O . PRO A 1 185 ? 21.831 6.238 -9.900 1.00 28.80 185 PRO A O 1
ATOM 1375 N N . ARG A 1 186 ? 20.207 6.163 -8.359 1.00 33.06 186 ARG A N 1
ATOM 1376 C CA . ARG A 1 186 ? 20.013 4.703 -8.381 1.00 33.06 186 ARG A CA 1
ATOM 1377 C C . ARG A 1 186 ? 18.675 4.405 -9.074 1.00 33.06 186 ARG A C 1
ATOM 1379 O O . ARG A 1 186 ? 17.666 4.982 -8.685 1.00 33.06 186 ARG A O 1
ATOM 1386 N N . TRP A 1 187 ? 18.690 3.537 -10.086 1.00 38.06 187 TRP A N 1
ATOM 1387 C CA . TRP A 1 187 ? 17.520 3.150 -10.885 1.00 38.06 187 TRP A CA 1
ATOM 1388 C C . TRP A 1 187 ? 16.504 2.282 -10.125 1.00 38.06 187 TRP A C 1
ATOM 1390 O O . TRP A 1 187 ? 16.856 1.623 -9.142 1.00 38.06 187 TRP A O 1
ATOM 1400 N N . VAL A 1 188 ? 15.251 2.309 -10.604 1.00 35.69 188 VAL A N 1
ATOM 1401 C CA . VAL A 1 188 ? 14.068 1.632 -10.051 1.00 35.69 188 VAL A CA 1
ATOM 1402 C C . VAL A 1 188 ? 13.154 1.208 -11.209 1.00 35.69 188 VAL A C 1
ATOM 1404 O O . VAL A 1 188 ? 12.576 2.058 -11.876 1.00 35.69 188 VAL A O 1
ATOM 1407 N N . ASN A 1 189 ? 13.012 -0.092 -11.471 1.00 29.09 189 ASN A N 1
ATOM 1408 C CA . ASN A 1 189 ? 11.979 -0.628 -12.362 1.00 29.09 189 ASN A CA 1
ATOM 1409 C C . ASN A 1 189 ? 10.642 -0.767 -11.614 1.00 29.09 189 ASN A C 1
ATOM 1411 O O . ASN A 1 189 ? 10.475 -1.634 -10.756 1.00 29.09 189 ASN A O 1
ATOM 1415 N N . HIS A 1 190 ? 9.686 0.094 -11.930 1.00 34.81 190 HIS A N 1
ATOM 1416 C CA . HIS A 1 190 ? 8.513 0.259 -11.096 1.00 34.81 190 HIS A CA 1
ATOM 1417 C C . HIS A 1 190 ? 7.443 -0.813 -11.347 1.00 34.81 190 HIS A C 1
ATOM 1419 O O . HIS A 1 190 ? 6.733 -0.791 -12.346 1.00 34.81 190 HIS A O 1
ATOM 1425 N N . SER A 1 191 ? 7.233 -1.682 -10.363 1.00 27.97 191 SER A N 1
ATOM 1426 C CA . SER A 1 191 ? 5.916 -2.275 -10.122 1.00 27.97 191 SER A CA 1
ATOM 1427 C C . SER A 1 191 ? 5.132 -1.322 -9.222 1.00 27.97 191 SER A C 1
ATOM 1429 O O . SER A 1 191 ? 5.623 -0.955 -8.155 1.00 27.97 191 SER A O 1
ATOM 1431 N N . HIS A 1 192 ? 3.957 -0.874 -9.664 1.00 33.62 192 HIS A N 1
ATOM 1432 C CA . HIS A 1 192 ? 3.106 0.039 -8.900 1.00 33.62 192 HIS A CA 1
ATOM 1433 C C . HIS A 1 192 ? 2.015 -0.734 -8.181 1.00 33.62 192 HIS A C 1
ATOM 1435 O O . HIS A 1 192 ? 1.425 -1.658 -8.737 1.00 33.62 192 HIS A O 1
ATOM 1441 N N . ARG A 1 193 ? 1.747 -0.345 -6.937 1.00 38.47 193 ARG A N 1
ATOM 1442 C CA . ARG A 1 193 ? 0.720 -0.935 -6.077 1.00 38.47 193 ARG A CA 1
ATOM 1443 C C . ARG A 1 193 ? -0.374 0.073 -5.868 1.00 38.47 193 ARG A C 1
ATOM 1445 O O . ARG A 1 193 ? -0.095 1.258 -5.733 1.00 38.47 193 ARG A O 1
ATOM 1452 N N . TYR A 1 194 ? -1.600 -0.386 -5.750 1.00 33.09 194 TYR A N 1
ATOM 1453 C CA . TYR A 1 194 ? -2.719 0.505 -5.507 1.00 33.09 194 TYR A CA 1
ATOM 1454 C C . TYR A 1 194 ? -3.166 0.443 -4.065 1.00 33.09 194 TYR A C 1
ATOM 1456 O O . TYR A 1 194 ? -2.957 -0.549 -3.361 1.00 33.09 194 TYR A O 1
ATOM 1464 N N . LEU A 1 195 ? -3.694 1.581 -3.640 1.00 30.27 195 LEU A N 1
ATOM 1465 C CA . LEU A 1 195 ? -4.217 1.827 -2.319 1.00 30.27 195 LEU A CA 1
ATOM 1466 C C . LEU A 1 195 ? -5.719 1.596 -2.386 1.00 30.27 195 LEU A C 1
ATOM 1468 O O . LEU A 1 195 ? -6.419 2.307 -3.097 1.00 30.27 195 LEU A O 1
ATOM 1472 N N . LEU A 1 196 ? -6.196 0.604 -1.652 1.00 28.77 196 LEU A N 1
ATOM 1473 C CA . LEU A 1 196 ? -7.598 0.521 -1.307 1.00 28.77 196 LEU A CA 1
ATOM 1474 C C . LEU A 1 196 ? -7.807 1.358 -0.056 1.00 28.77 196 LEU A C 1
ATOM 1476 O O . LEU A 1 196 ? -7.320 0.945 0.992 1.00 28.77 196 LEU A O 1
ATOM 1480 N N . SER A 1 197 ? -8.499 2.491 -0.133 1.00 29.45 197 SER A N 1
ATOM 1481 C CA . SER A 1 197 ? -8.973 3.160 1.079 1.00 29.45 197 SER A CA 1
ATOM 1482 C C . SER A 1 197 ? -10.429 2.815 1.332 1.00 29.45 197 SER A C 1
ATOM 1484 O O . SER A 1 197 ? -11.219 2.896 0.402 1.00 29.45 197 SER A O 1
ATOM 1486 N N . SER A 1 198 ? -10.785 2.471 2.565 1.00 28.28 198 SER A N 1
ATOM 1487 C CA . SER A 1 198 ? -12.181 2.369 3.001 1.00 28.28 198 SER A CA 1
ATOM 1488 C C . SER A 1 198 ? -12.338 2.995 4.377 1.00 28.28 198 SER A C 1
ATOM 1490 O O . SER A 1 198 ? -11.520 2.730 5.264 1.00 28.28 198 SER A O 1
ATOM 1492 N N . ILE A 1 199 ? -13.381 3.796 4.567 1.00 41.81 199 ILE A N 1
ATOM 1493 C CA . ILE A 1 199 ? -13.810 4.231 5.895 1.00 41.81 199 ILE A CA 1
ATOM 1494 C C . ILE A 1 199 ? -14.707 3.133 6.459 1.00 41.81 199 ILE A C 1
ATOM 1496 O O . ILE A 1 199 ? -15.698 2.761 5.838 1.00 41.81 199 ILE A O 1
ATOM 1500 N N . VAL A 1 200 ? -14.326 2.597 7.612 1.00 44.91 200 VAL A N 1
ATOM 1501 C CA . VAL A 1 200 ? -15.128 1.662 8.402 1.00 44.91 200 VAL A CA 1
ATOM 1502 C C . VAL A 1 200 ? -15.722 2.443 9.554 1.00 44.91 200 VAL A C 1
ATOM 1504 O O . VAL A 1 200 ? -14.964 3.072 10.288 1.00 44.91 200 VAL A O 1
ATOM 1507 N N . GLU A 1 201 ? -17.035 2.392 9.728 1.00 47.19 201 GLU A N 1
ATOM 1508 C CA . GLU A 1 201 ? -17.726 3.006 10.860 1.00 47.19 201 GLU A CA 1
ATOM 1509 C C . GLU A 1 201 ? -18.463 1.935 11.661 1.00 47.19 201 GLU A C 1
ATOM 1511 O O . GLU A 1 201 ? -19.165 1.095 11.095 1.00 47.19 201 GLU A O 1
ATOM 1516 N N . THR A 1 202 ? -18.281 1.951 12.980 1.00 51.09 202 THR A N 1
ATOM 1517 C CA . THR A 1 202 ? -19.000 1.084 13.914 1.00 51.09 202 THR A CA 1
ATOM 1518 C C . THR A 1 202 ? -20.022 1.891 14.697 1.00 51.09 202 THR A C 1
ATOM 1520 O O . THR A 1 202 ? -19.680 2.933 15.246 1.00 51.09 202 THR A O 1
ATOM 1523 N N . HIS A 1 203 ? -21.252 1.388 14.809 1.00 44.91 203 HIS A N 1
ATOM 1524 C CA . HIS A 1 203 ? -22.281 1.967 15.679 1.00 44.91 203 HIS A CA 1
ATOM 1525 C C . HIS A 1 203 ? -22.707 0.987 16.774 1.00 44.91 203 HIS A C 1
ATOM 1527 O O . HIS A 1 203 ? -22.816 -0.225 16.548 1.00 44.91 203 HIS A O 1
ATOM 1533 N N . LYS A 1 204 ? -23.004 1.524 17.963 1.00 42.97 204 LYS A N 1
ATOM 1534 C CA . LYS A 1 204 ? -23.685 0.774 19.024 1.00 42.97 204 LYS A CA 1
ATOM 1535 C C . LYS A 1 204 ? -25.160 0.545 18.642 1.00 42.97 204 LYS A C 1
ATOM 1537 O O . LYS A 1 204 ? -25.802 1.486 18.180 1.00 42.97 204 LYS A O 1
ATOM 1542 N N . PRO A 1 205 ? -25.742 -0.646 18.879 1.00 44.81 205 PRO A N 1
ATOM 1543 C CA . PRO A 1 205 ? -27.185 -0.819 18.759 1.00 44.81 205 PRO A CA 1
ATOM 1544 C C . PRO A 1 205 ? -27.911 0.113 19.741 1.00 44.81 205 PRO A C 1
ATOM 1546 O O . PRO A 1 205 ? -27.602 0.145 20.937 1.00 44.81 205 PRO A O 1
ATOM 1549 N N . THR A 1 206 ? -28.868 0.884 19.227 1.00 40.84 206 THR A N 1
ATOM 1550 C CA . THR A 1 206 ? -29.809 1.662 20.030 1.00 40.84 206 THR A CA 1
ATOM 1551 C C . THR A 1 206 ? -30.618 0.697 20.891 1.00 40.84 206 THR A C 1
ATOM 1553 O O . THR A 1 206 ? -31.356 -0.140 20.381 1.00 40.84 206 THR A O 1
ATOM 1556 N N . LEU A 1 207 ? -30.445 0.786 22.210 1.00 38.53 207 LEU A N 1
ATOM 1557 C CA . LEU A 1 207 ? -31.326 0.118 23.163 1.00 38.53 207 LEU A CA 1
ATOM 1558 C C . LEU A 1 207 ? -32.666 0.863 23.127 1.00 38.53 207 LEU A C 1
ATOM 1560 O O . LEU A 1 207 ? -32.731 2.009 23.571 1.00 38.53 207 LEU A O 1
ATOM 1564 N N . SER A 1 208 ? -33.676 0.237 22.519 1.00 38.31 208 SER A N 1
ATOM 1565 C CA . SER A 1 208 ? -35.088 0.634 22.590 1.00 38.31 208 SER A CA 1
ATOM 1566 C C . SER A 1 208 ? -35.684 0.314 23.952 1.00 38.31 208 SER A C 1
ATOM 1568 O O . SER A 1 208 ? -35.393 -0.808 24.431 1.00 38.31 208 SER A O 1
#

Sequence (208 aa):
MPEEVFRYVAGVLPGVDLVGTGSIASRLWSNYAINVTGLDAPAVTGARNILIDAARARISLRVPPGHSAKDALAILTRHLESVAPWHVQLSFSEQDTGEGHAMATDGPAYQAARAAMLTAYGKEVGETGSGGSIPVINTFAHVMPKAEILIWEPKTPPPTYTPPTKASTPRKSSAPPSPKPSSWPRWVNHSHRYLLSSIVETHKPTLS

pLDDT: mean 74.9, std 21.11, range [27.97, 95.5]

InterPro domains:
  IPR011650 Peptidase M20, dimerisation domain [PF07687] (27-87)
  IPR051458 Cytosolic and Metallo Dipeptidase [PTHR43270] (26-147)

Radius of gyration: 22.38 Å; chains: 1; bounding box: 65×35×58 Å